Protein AF-K8E933-F1 (afdb_monomer_lite)

Sequence (241 aa):
MSPRAMMNAEADEEKEGGNPSETLQPLQTYKNRLRRVERELSAIVSSLRDDAEGTTGGIEEAAAVTEDEFDLRQFSGVVSKADLDAIRKALHENELGNFWEIALGANRYLNGGIKSDFARGEEDLWKLAPKKSEAISNFLTPDFNNADDKLCLIYSCVNDPSAPPSIDVLYALKLFDEGLKEASKKGKKNVTRDGLREVAKDALEKLLTYERLIEREAEDGKSDASWKNPAFGKGWHGTGI

Foldseek 3Di:
DDPVVVVVVPVPPPPLADDFDQFQDFLVNLLVLLVVLLVLLVVLLVVLVDPPVPDPDDDDDDDDDDPDDPPPVPFADQDDLVSLVVSLVSCCDDSNLVVLLSLLSLLLQFDQQDFAPQQPPCPVVVVPVPPQDPVRVVVLDFDLLALATVSCVVVVLSNVSRRHLSNQLSVLSLVLSVLSVQSNDPPRPPRHSVNSSVSSVSSSVSSVSSSVCSVPGGDRPRRPRVDTRSCRVVGSDDDHD

Organism: NCBI:txid41875

Radius of gyration: 22.48 Å; chains: 1; bounding box: 51×70×71 Å

Structure (mmCIF, N/CA/C/O backbone):
data_AF-K8E933-F1
#
_entry.id   AF-K8E933-F1
#
loop_
_atom_site.group_PDB
_atom_site.id
_atom_site.type_symbol
_atom_site.label_atom_id
_atom_site.label_alt_id
_atom_site.label_comp_id
_atom_site.label_asym_id
_atom_site.label_entity_id
_atom_site.label_seq_id
_atom_site.pdbx_PDB_ins_code
_atom_site.Cartn_x
_atom_site.Cartn_y
_atom_site.Cartn_z
_atom_site.occupancy
_atom_site.B_iso_or_equiv
_atom_site.auth_seq_id
_atom_site.auth_comp_id
_atom_site.auth_asym_id
_atom_site.auth_atom_id
_atom_site.pdbx_PDB_model_num
ATOM 1 N N . MET A 1 1 ? -27.792 42.955 -7.262 1.00 43.31 1 MET A N 1
ATOM 2 C CA . MET A 1 1 ? -27.153 41.664 -6.924 1.00 43.31 1 MET A CA 1
ATOM 3 C C . MET A 1 1 ? -26.271 41.280 -8.100 1.00 43.31 1 MET A C 1
ATOM 5 O O . MET A 1 1 ? -26.777 41.230 -9.211 1.00 43.31 1 MET A O 1
ATOM 9 N N . SER A 1 2 ? -24.953 41.193 -7.896 1.00 34.66 2 SER A N 1
ATOM 10 C CA . SER A 1 2 ? -23.971 41.040 -8.981 1.00 34.66 2 SER A CA 1
ATOM 11 C C . SER A 1 2 ? -23.721 39.551 -9.287 1.00 34.66 2 SER A C 1
ATOM 13 O O . SER A 1 2 ? -23.503 38.802 -8.333 1.00 34.66 2 SER A O 1
ATOM 15 N N . PRO A 1 3 ? -23.683 39.116 -10.564 1.00 42.56 3 PRO A N 1
ATOM 16 C CA . PRO A 1 3 ? -23.462 37.715 -10.973 1.00 42.56 3 PRO A CA 1
ATOM 17 C C . PRO A 1 3 ? -22.123 37.103 -10.522 1.00 42.56 3 PRO A C 1
ATOM 19 O O . PRO A 1 3 ? -21.909 35.903 -10.636 1.00 42.56 3 PRO A O 1
ATOM 22 N N . ARG A 1 4 ? -21.213 37.923 -9.986 1.00 38.47 4 ARG A N 1
ATOM 23 C CA . ARG A 1 4 ? -19.868 37.521 -9.554 1.00 38.47 4 ARG A CA 1
ATOM 24 C C . ARG A 1 4 ? -19.825 36.705 -8.256 1.00 38.47 4 ARG A C 1
ATOM 26 O O . ARG A 1 4 ? -18.777 36.164 -7.939 1.00 38.47 4 ARG A O 1
ATOM 33 N N . ALA A 1 5 ? -20.931 36.625 -7.514 1.00 39.62 5 ALA A N 1
ATOM 34 C CA . ALA A 1 5 ? -20.999 35.867 -6.261 1.00 39.62 5 ALA A CA 1
ATOM 35 C C . ALA A 1 5 ? -21.360 34.381 -6.451 1.00 39.62 5 ALA A C 1
ATOM 37 O O . ALA A 1 5 ? -21.225 33.615 -5.507 1.00 39.62 5 ALA A O 1
ATOM 38 N N . MET A 1 6 ? -21.797 33.965 -7.648 1.00 38.22 6 MET A N 1
ATOM 39 C CA . MET A 1 6 ? -22.152 32.563 -7.925 1.00 38.22 6 MET A CA 1
ATOM 40 C C . MET A 1 6 ? -21.002 31.745 -8.528 1.00 38.22 6 MET A C 1
ATOM 42 O O . MET A 1 6 ? -20.995 30.535 -8.377 1.00 38.22 6 MET A O 1
ATOM 46 N N . MET A 1 7 ? -19.996 32.383 -9.138 1.00 35.66 7 MET A N 1
ATOM 47 C CA . MET A 1 7 ? -18.861 31.674 -9.759 1.00 35.66 7 MET A CA 1
ATOM 48 C C . MET A 1 7 ? -17.729 31.296 -8.792 1.00 35.66 7 MET A C 1
ATOM 50 O O . MET A 1 7 ? -16.805 30.601 -9.191 1.00 35.66 7 MET A O 1
ATOM 54 N N . ASN A 1 8 ? -17.796 31.721 -7.528 1.00 34.41 8 ASN A N 1
ATOM 55 C CA . ASN A 1 8 ? -16.795 31.359 -6.517 1.00 34.41 8 ASN A CA 1
ATOM 56 C C . ASN A 1 8 ? -17.270 30.243 -5.572 1.00 34.41 8 ASN A C 1
ATOM 58 O O . ASN A 1 8 ? -16.552 29.912 -4.640 1.00 34.41 8 ASN A O 1
ATOM 62 N N . ALA A 1 9 ? -18.461 29.676 -5.788 1.00 34.91 9 ALA A N 1
ATOM 63 C CA . ALA A 1 9 ? -18.975 28.573 -4.973 1.00 34.91 9 ALA A CA 1
ATOM 64 C C . ALA A 1 9 ? -18.571 27.181 -5.502 1.00 34.91 9 ALA A C 1
ATOM 66 O O . ALA A 1 9 ? -18.789 26.193 -4.814 1.00 34.91 9 ALA A O 1
ATOM 67 N N . GLU A 1 10 ? -17.964 27.097 -6.691 1.00 35.12 10 GLU A N 1
ATOM 68 C CA . GLU A 1 10 ? -17.541 25.833 -7.325 1.00 35.12 10 GLU A CA 1
ATOM 69 C C . GLU A 1 10 ? -16.011 25.632 -7.312 1.00 35.12 10 GLU A C 1
ATOM 71 O O . GLU A 1 10 ? -15.499 24.723 -7.955 1.00 35.12 10 GLU A O 1
ATOM 76 N N . ALA A 1 11 ? -15.261 26.467 -6.580 1.00 35.38 11 ALA A N 1
ATOM 77 C CA . ALA A 1 11 ? -13.793 26.420 -6.529 1.00 35.38 11 ALA A CA 1
ATOM 78 C C . ALA A 1 11 ? -13.216 26.048 -5.146 1.00 35.38 11 ALA A C 1
ATOM 80 O O . ALA A 1 11 ? -12.010 26.171 -4.942 1.00 35.38 11 ALA A O 1
ATOM 81 N N . ASP A 1 12 ? -14.054 25.585 -4.212 1.00 30.66 12 ASP A N 1
ATOM 82 C CA . ASP A 1 12 ? -13.660 25.244 -2.832 1.00 30.66 12 ASP A CA 1
ATOM 83 C C . ASP A 1 12 ? -13.756 23.733 -2.511 1.00 30.66 12 ASP A C 1
ATOM 85 O O . ASP A 1 12 ? -13.718 23.343 -1.348 1.00 30.66 12 ASP A O 1
ATOM 89 N N . GLU A 1 13 ? -13.812 22.848 -3.517 1.00 37.59 13 GLU A N 1
ATOM 90 C CA . GLU A 1 13 ? -13.715 21.387 -3.296 1.00 37.59 13 GLU A CA 1
ATOM 91 C C . GLU A 1 13 ? -12.266 20.849 -3.228 1.00 37.59 13 GLU A C 1
ATOM 93 O O . GLU A 1 13 ? -12.047 19.674 -2.938 1.00 37.59 13 GLU A O 1
ATOM 98 N N . GLU A 1 14 ? -11.236 21.682 -3.409 1.00 38.47 14 GLU A N 1
ATOM 99 C CA . GLU A 1 14 ? -9.838 21.221 -3.492 1.00 38.47 14 GLU A CA 1
ATOM 100 C C . GLU A 1 14 ? -8.939 21.618 -2.306 1.00 38.47 14 GLU A C 1
ATOM 102 O O . GLU A 1 14 ? -7.772 21.936 -2.505 1.00 38.47 14 GLU A O 1
ATOM 107 N N . LYS A 1 15 ? -9.401 21.553 -1.046 1.00 39.41 15 LYS A N 1
ATOM 108 C CA . LYS A 1 15 ? -8.479 21.569 0.124 1.00 39.41 15 LYS A CA 1
ATOM 109 C C . LYS A 1 15 ? -8.873 20.696 1.323 1.00 39.41 15 LYS A C 1
ATOM 111 O O . LYS A 1 15 ? -8.328 20.882 2.406 1.00 39.41 15 LYS A O 1
ATOM 116 N N . GLU A 1 16 ? -9.701 19.669 1.158 1.00 40.84 16 GLU A N 1
ATOM 117 C CA . GLU A 1 16 ? -9.854 18.632 2.197 1.00 40.84 16 GLU A CA 1
ATOM 118 C C . GLU A 1 16 ? -8.853 17.483 1.991 1.00 40.84 16 GLU A C 1
ATOM 120 O O . GLU A 1 16 ? -9.188 16.348 1.652 1.00 40.84 16 GLU A O 1
ATOM 125 N N . GLY A 1 17 ? -7.567 17.794 2.143 1.00 40.47 17 GLY A N 1
ATOM 126 C CA . GLY A 1 17 ? -6.519 16.800 2.374 1.00 40.47 17 GLY A CA 1
ATOM 127 C C . GLY A 1 17 ? -6.041 16.962 3.807 1.00 40.47 17 GLY A C 1
ATOM 128 O O . GLY A 1 17 ? -5.290 17.890 4.092 1.00 40.47 17 GLY A O 1
ATOM 129 N N . GLY A 1 18 ? -6.531 16.130 4.727 1.00 54.28 18 GLY A N 1
ATOM 130 C CA . GLY A 1 18 ? -6.060 16.164 6.108 1.00 54.28 18 GLY A CA 1
ATOM 131 C C . GLY A 1 18 ? -4.563 15.870 6.151 1.00 54.28 18 GLY A C 1
ATOM 132 O O . GLY A 1 18 ? -4.127 14.853 5.620 1.00 54.28 18 GLY A O 1
ATOM 133 N N . ASN A 1 19 ? -3.784 16.757 6.775 1.00 61.31 19 ASN A N 1
ATOM 134 C CA . ASN A 1 19 ? -2.364 16.508 7.020 1.00 61.31 19 ASN A CA 1
ATOM 135 C C . ASN A 1 19 ? -2.180 15.184 7.790 1.00 61.31 19 ASN A C 1
ATOM 137 O O . ASN A 1 19 ? -3.068 14.831 8.577 1.00 61.31 19 ASN A O 1
ATOM 141 N N . PRO A 1 20 ? -1.042 14.484 7.619 1.00 67.94 20 PRO A N 1
ATOM 142 C CA . PRO A 1 20 ? -0.673 13.343 8.451 1.00 67.94 20 PRO A CA 1
ATOM 143 C C . PRO A 1 20 ? -0.883 13.661 9.932 1.00 67.94 20 PRO A C 1
ATOM 145 O O . PRO A 1 20 ? -0.513 14.743 10.397 1.00 67.94 20 PRO A O 1
ATOM 148 N N . SER A 1 21 ? -1.489 12.734 10.670 1.00 76.31 21 SER A N 1
ATOM 149 C CA . SER A 1 21 ? -1.787 12.912 12.091 1.00 76.31 21 SER A CA 1
ATOM 150 C C . SER A 1 21 ? -1.329 11.704 12.885 1.00 76.31 21 SER A C 1
ATOM 152 O O . SER A 1 21 ? -1.554 10.559 12.493 1.00 76.31 21 SER A O 1
ATOM 154 N N . GLU A 1 22 ? -0.730 11.970 14.042 1.00 83.88 22 GLU A N 1
ATOM 155 C CA . GLU A 1 22 ? -0.388 10.935 15.017 1.00 83.88 22 GLU A CA 1
ATOM 156 C C . GLU A 1 22 ? -1.653 10.315 15.637 1.00 83.88 22 GLU A C 1
ATOM 158 O O . GLU A 1 22 ? -1.618 9.187 16.116 1.00 83.88 22 GLU A O 1
ATOM 163 N N . THR A 1 23 ? -2.778 11.033 15.626 1.00 87.31 23 THR A N 1
ATOM 164 C CA . THR A 1 23 ? -4.057 10.599 16.206 1.00 87.31 23 THR A CA 1
ATOM 165 C C . THR A 1 23 ? -5.055 10.146 15.145 1.00 87.31 23 THR A C 1
ATOM 167 O O . THR A 1 23 ? -4.928 10.485 13.965 1.00 87.31 23 THR A O 1
ATOM 170 N N . LEU A 1 24 ? -6.082 9.408 15.581 1.00 88.25 24 LEU A N 1
ATOM 171 C CA . LEU A 1 24 ? -7.175 8.968 14.716 1.00 88.25 24 LEU A CA 1
ATOM 172 C C . LEU A 1 24 ? -7.884 10.168 14.065 1.00 88.25 24 LEU A C 1
ATOM 174 O O . LEU A 1 24 ? -8.393 11.054 14.754 1.00 88.25 24 LEU A O 1
ATOM 178 N N . GLN A 1 25 ? -7.914 10.189 12.735 1.00 89.25 25 GLN A N 1
ATOM 179 C CA . GLN A 1 25 ? -8.618 11.196 11.936 1.00 89.25 25 GLN A CA 1
ATOM 180 C C . GLN A 1 25 ? -10.013 10.690 11.550 1.00 89.25 25 GLN A C 1
ATOM 182 O O . GLN A 1 25 ? -10.212 9.483 11.527 1.00 89.25 25 GLN A O 1
ATOM 187 N N . PRO A 1 26 ? -10.969 11.564 11.189 1.00 90.69 26 PRO A N 1
ATOM 188 C CA . PRO A 1 26 ? -12.270 11.129 10.673 1.00 90.69 26 PRO A CA 1
ATOM 189 C C . PRO A 1 26 ? -12.144 10.150 9.493 1.00 90.69 26 PRO A C 1
ATOM 191 O O . PRO A 1 26 ? -11.260 10.321 8.650 1.00 90.69 26 PRO A O 1
ATOM 194 N N . LEU A 1 27 ? -13.057 9.175 9.371 1.00 90.69 27 LEU A N 1
ATOM 195 C CA . LEU A 1 27 ? -13.020 8.170 8.296 1.00 90.69 27 LEU A CA 1
ATOM 196 C C . LEU A 1 27 ? -12.985 8.808 6.905 1.00 90.69 27 LEU A C 1
ATOM 198 O O . LEU A 1 27 ? -12.261 8.342 6.026 1.00 90.69 27 LEU A O 1
ATOM 202 N N . GLN A 1 28 ? -13.733 9.897 6.707 1.00 92.00 28 GLN A N 1
ATOM 203 C CA . GLN A 1 28 ? -13.759 10.611 5.432 1.00 92.00 28 GLN A CA 1
ATOM 204 C C . GLN A 1 28 ? -12.372 11.134 5.029 1.00 92.00 28 GLN A C 1
ATOM 206 O O . GLN A 1 28 ? -12.020 11.094 3.851 1.00 92.00 28 GLN A O 1
ATOM 211 N N . THR A 1 29 ? -11.549 11.545 5.999 1.00 92.50 29 THR A N 1
ATOM 212 C CA . THR A 1 29 ? -10.158 11.943 5.752 1.00 92.50 29 THR A CA 1
ATOM 213 C C . THR A 1 29 ? -9.357 10.773 5.192 1.00 92.50 29 THR A C 1
ATOM 215 O O . THR A 1 29 ? -8.677 10.933 4.180 1.00 92.50 29 THR A O 1
ATOM 218 N N . TYR A 1 30 ? -9.472 9.584 5.790 1.00 93.25 30 TYR A N 1
ATOM 219 C CA . TYR A 1 30 ? -8.780 8.395 5.290 1.00 93.25 30 TYR A CA 1
ATOM 220 C C . TYR A 1 30 ? -9.282 7.972 3.905 1.00 93.25 30 TYR A C 1
ATOM 222 O O . TYR A 1 30 ? -8.461 7.701 3.035 1.00 93.25 30 TYR A O 1
ATOM 230 N N . LYS A 1 31 ? -10.598 8.007 3.649 1.00 94.50 31 LYS A N 1
ATOM 231 C CA . LYS A 1 31 ? -11.177 7.731 2.317 1.00 94.50 31 LYS A CA 1
ATOM 232 C C . LYS A 1 31 ? -10.632 8.682 1.246 1.00 94.50 31 LYS A C 1
ATOM 234 O O . LYS A 1 31 ? -10.227 8.244 0.173 1.00 94.50 31 LYS A O 1
ATOM 239 N N . ASN A 1 32 ? -10.564 9.980 1.545 1.00 95.06 32 ASN A N 1
ATOM 240 C CA . ASN A 1 32 ? -10.021 10.979 0.622 1.00 95.06 32 ASN A CA 1
ATOM 241 C C . ASN A 1 32 ? -8.523 10.765 0.351 1.00 95.06 32 ASN A C 1
ATOM 243 O O . ASN A 1 32 ? -8.071 10.975 -0.777 1.00 95.06 32 ASN A O 1
ATOM 247 N N . ARG A 1 33 ? -7.752 10.362 1.370 1.00 94.69 33 ARG A N 1
ATOM 248 C CA . ARG A 1 33 ? -6.324 10.044 1.226 1.00 94.69 33 ARG A CA 1
ATOM 249 C C . ARG A 1 33 ? -6.111 8.754 0.428 1.00 94.69 33 ARG A C 1
ATOM 251 O O . ARG A 1 33 ? -5.281 8.767 -0.471 1.00 94.69 33 ARG A O 1
ATOM 258 N N . LEU A 1 34 ? -6.902 7.699 0.649 1.00 95.81 34 LEU A N 1
ATOM 259 C CA . LEU A 1 34 ? -6.847 6.464 -0.151 1.00 95.81 34 LEU A CA 1
ATOM 260 C C . LEU A 1 34 ? -7.071 6.743 -1.648 1.00 95.81 34 LEU A C 1
ATOM 262 O O . LEU A 1 34 ? -6.202 6.431 -2.453 1.00 95.81 34 LEU A O 1
ATOM 266 N N . ARG A 1 35 ? -8.092 7.530 -2.009 1.00 96.44 35 ARG A N 1
ATOM 267 C CA . ARG A 1 35 ? -8.312 7.967 -3.407 1.00 96.44 35 ARG A CA 1
ATOM 268 C C . ARG A 1 35 ? -7.145 8.762 -4.014 1.00 96.44 35 ARG A C 1
ATOM 270 O O . ARG A 1 35 ? -7.038 8.903 -5.232 1.00 96.44 35 ARG A O 1
ATOM 277 N N . ARG A 1 36 ? -6.285 9.384 -3.198 1.00 95.69 36 ARG A N 1
ATOM 278 C CA . ARG A 1 36 ? -5.035 10.007 -3.681 1.00 95.69 36 ARG A CA 1
ATOM 279 C C . ARG A 1 36 ? -3.971 8.942 -3.939 1.00 95.69 36 ARG A C 1
ATOM 281 O O . ARG A 1 36 ? -3.367 8.986 -5.005 1.00 95.69 36 ARG A O 1
ATOM 288 N N . VAL A 1 37 ? -3.821 7.968 -3.037 1.00 96.00 37 VAL A N 1
ATOM 289 C CA . VAL A 1 37 ? -2.967 6.781 -3.238 1.00 96.00 37 VAL A CA 1
ATOM 290 C C . VAL A 1 37 ? -3.345 6.062 -4.538 1.00 96.00 37 VAL A C 1
ATOM 292 O O . VAL A 1 37 ? -2.468 5.768 -5.347 1.00 96.00 37 VAL A O 1
ATOM 295 N N . GLU A 1 38 ? -4.640 5.843 -4.786 1.00 96.56 38 GLU A N 1
ATOM 296 C CA . GLU A 1 38 ? -5.147 5.219 -6.016 1.00 96.56 38 GLU A CA 1
ATOM 297 C C . GLU A 1 38 ? -4.713 5.988 -7.267 1.00 96.56 38 GLU A C 1
ATOM 299 O O . GLU A 1 38 ? -4.201 5.396 -8.220 1.00 96.56 38 GLU A O 1
ATOM 304 N N . ARG A 1 39 ? -4.876 7.318 -7.263 1.00 96.75 39 ARG A N 1
ATOM 305 C CA . ARG A 1 39 ? -4.471 8.181 -8.381 1.00 96.75 39 ARG A CA 1
ATOM 306 C C . ARG A 1 39 ? -2.964 8.150 -8.617 1.00 96.75 39 ARG A C 1
ATOM 308 O O . ARG A 1 39 ? -2.538 8.057 -9.767 1.00 96.75 39 ARG A O 1
ATOM 315 N N . GLU A 1 40 ? -2.169 8.213 -7.552 1.00 95.69 40 GLU A N 1
ATOM 316 C CA . GLU A 1 40 ? -0.706 8.150 -7.620 1.00 95.69 40 GLU A CA 1
ATOM 317 C C . GLU A 1 40 ? -0.234 6.802 -8.188 1.00 95.69 40 GLU A C 1
ATOM 319 O O . GLU A 1 40 ? 0.572 6.768 -9.121 1.00 95.69 40 GLU A O 1
ATOM 324 N N . LEU A 1 41 ? -0.797 5.688 -7.713 1.00 95.62 41 LEU A N 1
ATOM 325 C CA . LEU A 1 41 ? -0.454 4.352 -8.202 1.00 95.62 41 LEU A CA 1
ATOM 326 C C . LEU A 1 41 ? -0.941 4.114 -9.641 1.00 95.62 41 LEU A C 1
ATOM 328 O O . LEU A 1 41 ? -0.209 3.560 -10.462 1.00 95.62 41 LEU A O 1
ATOM 332 N N . SER A 1 42 ? -2.134 4.596 -9.991 1.00 95.38 42 SER A N 1
ATOM 333 C CA . SER A 1 42 ? -2.665 4.534 -11.361 1.00 95.38 42 SER A CA 1
ATOM 334 C C . SER A 1 42 ? -1.808 5.322 -12.353 1.00 95.38 42 SER A C 1
ATOM 336 O O . SER A 1 42 ? -1.625 4.892 -13.497 1.00 95.38 42 SER A O 1
ATOM 338 N N . ALA A 1 43 ? -1.243 6.455 -11.925 1.00 93.62 43 ALA A N 1
ATOM 339 C CA . ALA A 1 43 ? -0.302 7.225 -12.731 1.00 93.62 43 ALA A CA 1
ATOM 340 C C . ALA A 1 43 ? 0.991 6.436 -13.000 1.00 93.62 43 ALA A C 1
ATOM 342 O O . ALA A 1 43 ? 1.477 6.446 -14.130 1.00 93.62 43 ALA A O 1
ATOM 343 N N . ILE A 1 44 ? 1.499 5.688 -12.012 1.00 92.81 44 ILE A N 1
ATOM 344 C CA . ILE A 1 44 ? 2.656 4.793 -12.188 1.00 92.81 44 ILE A CA 1
ATOM 345 C C . ILE A 1 44 ? 2.333 3.637 -13.146 1.00 92.81 44 ILE A C 1
ATOM 347 O O . ILE A 1 44 ? 3.107 3.344 -14.056 1.00 92.81 44 ILE A O 1
ATOM 351 N N . VAL A 1 45 ? 1.176 2.987 -12.993 1.00 92.12 45 VAL A N 1
ATOM 352 C CA . VAL A 1 45 ? 0.742 1.923 -13.920 1.00 92.12 45 VAL A CA 1
ATOM 353 C C . VAL A 1 45 ? 0.639 2.459 -15.353 1.00 92.12 45 VAL A C 1
ATOM 355 O O . VAL A 1 45 ? 0.988 1.763 -16.308 1.00 92.12 45 VAL A O 1
ATOM 358 N N . SER A 1 46 ? 0.177 3.701 -15.503 1.00 90.00 46 SER A N 1
ATOM 359 C CA . SER A 1 46 ? 0.045 4.367 -16.799 1.00 90.00 46 SER A CA 1
ATOM 360 C C . SER A 1 46 ? 1.395 4.769 -17.395 1.00 90.00 46 SER A C 1
ATOM 362 O O . SER A 1 46 ? 1.575 4.621 -18.598 1.00 90.00 46 SER A O 1
ATOM 364 N N . SER A 1 47 ? 2.365 5.216 -16.591 1.00 87.56 47 SER A N 1
ATOM 365 C CA . SER A 1 47 ? 3.709 5.549 -17.093 1.00 87.56 47 SER A CA 1
ATOM 366 C C . SER A 1 47 ? 4.478 4.317 -17.576 1.00 87.56 47 SER A C 1
ATOM 368 O O . SER A 1 47 ? 5.289 4.407 -18.492 1.00 87.56 47 SER A O 1
ATOM 370 N N . LEU A 1 48 ? 4.171 3.143 -17.021 1.00 85.44 48 LEU A N 1
ATOM 371 C CA . LEU A 1 48 ? 4.701 1.859 -17.479 1.00 85.44 48 LEU A CA 1
ATOM 372 C C . LEU A 1 48 ? 4.013 1.322 -18.746 1.00 85.44 48 LEU A C 1
ATOM 374 O O . LEU A 1 48 ? 4.438 0.288 -19.264 1.00 85.44 48 LEU A O 1
ATOM 378 N N . ARG A 1 49 ? 2.950 1.977 -19.236 1.00 76.25 49 ARG A N 1
ATOM 379 C CA . ARG A 1 49 ? 2.088 1.444 -20.295 1.00 76.25 49 ARG A CA 1
ATOM 380 C C . ARG A 1 49 ? 2.690 1.546 -21.700 1.00 76.25 49 ARG A C 1
ATOM 382 O O . ARG A 1 49 ? 2.420 0.623 -22.452 1.00 76.25 49 ARG A O 1
ATOM 389 N N . ASP A 1 50 ? 3.537 2.531 -22.038 1.00 61.91 50 ASP A N 1
ATOM 390 C CA . ASP A 1 50 ? 3.940 2.742 -23.444 1.00 61.91 50 ASP A CA 1
ATOM 391 C C . ASP A 1 50 ? 5.349 3.346 -23.674 1.00 61.91 50 ASP A C 1
ATOM 393 O O . ASP A 1 50 ? 5.614 4.487 -23.321 1.00 61.91 50 ASP A O 1
ATOM 397 N N . ASP A 1 51 ? 6.220 2.571 -24.347 1.00 46.34 51 ASP A N 1
ATOM 398 C CA . ASP A 1 51 ? 7.159 3.021 -25.413 1.00 46.34 51 ASP A CA 1
ATOM 399 C C . ASP A 1 51 ? 7.000 2.136 -26.685 1.00 46.34 51 ASP A C 1
ATOM 401 O O . ASP A 1 51 ? 7.788 2.219 -27.627 1.00 46.34 51 ASP A O 1
ATOM 405 N N . ALA A 1 52 ? 6.004 1.237 -26.733 1.00 45.69 52 ALA A N 1
ATOM 406 C CA . ALA A 1 52 ? 5.883 0.224 -27.789 1.00 45.69 52 ALA A CA 1
ATOM 407 C C . ALA A 1 52 ? 5.034 0.669 -28.997 1.00 45.69 52 ALA A C 1
ATOM 409 O O . ALA A 1 52 ? 5.175 0.097 -30.076 1.00 45.69 52 ALA A O 1
ATOM 410 N N . GLU A 1 53 ? 4.218 1.721 -28.882 1.00 41.69 53 GLU A N 1
ATOM 411 C CA . GLU A 1 53 ? 3.426 2.233 -30.016 1.00 41.69 53 GLU A CA 1
ATOM 412 C C . GLU A 1 53 ? 4.238 3.110 -31.000 1.00 41.69 53 GLU A C 1
ATOM 414 O O . GLU A 1 53 ? 3.712 3.569 -32.012 1.00 41.69 53 GLU A O 1
ATOM 419 N N . GLY A 1 54 ? 5.543 3.304 -30.763 1.00 37.81 54 GLY A N 1
ATOM 420 C CA . GLY A 1 54 ? 6.420 4.161 -31.576 1.00 37.81 54 GLY A CA 1
ATOM 421 C C . GLY A 1 54 ? 7.222 3.484 -32.697 1.00 37.81 54 GLY A C 1
ATOM 422 O O . GLY A 1 54 ? 7.917 4.188 -33.426 1.00 37.81 54 GLY A O 1
ATOM 423 N N . THR A 1 55 ? 7.162 2.157 -32.875 1.00 38.34 55 THR A N 1
ATOM 424 C CA . THR A 1 55 ? 7.933 1.469 -33.939 1.00 38.34 55 THR A CA 1
ATOM 425 C C . THR A 1 55 ? 7.048 0.581 -34.812 1.00 38.34 55 THR A C 1
ATOM 427 O O . THR A 1 55 ? 7.263 -0.619 -34.938 1.00 38.34 55 THR A O 1
ATOM 430 N N . THR A 1 56 ? 6.056 1.171 -35.476 1.00 38.59 56 THR A N 1
ATOM 431 C CA . THR A 1 56 ? 5.510 0.604 -36.722 1.00 38.59 56 THR A CA 1
ATOM 432 C C . THR A 1 56 ? 6.366 1.084 -37.895 1.00 38.59 56 THR A C 1
ATOM 434 O O . THR A 1 56 ? 5.979 1.940 -38.683 1.00 38.59 56 THR A O 1
ATOM 437 N N . GLY A 1 57 ? 7.586 0.554 -37.981 1.00 34.28 57 GLY A N 1
ATOM 438 C CA . GLY A 1 57 ? 8.506 0.789 -39.091 1.00 34.28 57 GLY A CA 1
ATOM 439 C C . GLY A 1 57 ? 8.806 -0.509 -39.831 1.00 34.28 57 GLY A C 1
ATOM 440 O O . GLY A 1 57 ? 9.722 -1.218 -39.441 1.00 34.28 57 GLY A O 1
ATOM 441 N N . GLY A 1 58 ? 8.048 -0.778 -40.899 1.00 28.70 58 GLY A N 1
ATOM 442 C CA . GLY A 1 58 ? 8.427 -1.689 -41.987 1.00 28.70 58 GLY A CA 1
ATOM 443 C C . GLY A 1 58 ? 8.224 -3.183 -41.732 1.00 28.70 58 GLY A C 1
ATOM 444 O O . GLY A 1 58 ? 9.120 -3.870 -41.258 1.00 28.70 58 GLY A O 1
ATOM 445 N N . ILE A 1 59 ? 7.074 -3.713 -42.158 1.00 37.84 59 ILE A N 1
ATOM 446 C CA . ILE A 1 59 ? 6.981 -5.126 -42.537 1.00 37.84 59 ILE A CA 1
ATOM 447 C C . ILE A 1 59 ? 7.522 -5.208 -43.970 1.00 37.84 59 ILE A C 1
ATOM 449 O O . ILE A 1 59 ? 6.793 -4.901 -44.910 1.00 37.84 59 ILE A O 1
ATOM 453 N N . GLU A 1 60 ? 8.788 -5.587 -44.138 1.00 35.72 60 GLU A N 1
ATOM 454 C CA . GLU A 1 60 ? 9.286 -6.117 -45.411 1.00 35.72 60 GLU A CA 1
ATOM 455 C C . GLU A 1 60 ? 9.574 -7.616 -45.264 1.00 35.72 60 GLU A C 1
ATOM 457 O O . GLU A 1 60 ? 10.293 -8.048 -44.370 1.00 35.72 60 GLU A O 1
ATOM 462 N N . GLU A 1 61 ? 8.891 -8.355 -46.140 1.00 34.31 61 GLU A N 1
ATOM 463 C CA . GLU A 1 61 ? 9.024 -9.737 -46.610 1.00 34.31 61 GLU A CA 1
ATOM 464 C C . GLU A 1 61 ? 9.617 -10.854 -45.732 1.00 34.31 61 GLU A C 1
ATOM 466 O O . GLU A 1 61 ? 10.739 -10.843 -45.237 1.00 34.31 61 GLU A O 1
ATOM 471 N N . ALA A 1 62 ? 8.821 -11.924 -45.687 1.00 46.12 62 ALA A N 1
ATOM 472 C CA . ALA A 1 62 ? 9.097 -13.220 -45.102 1.00 46.12 62 ALA A CA 1
ATOM 473 C C . ALA A 1 62 ? 10.397 -13.865 -45.616 1.00 46.12 62 ALA A C 1
ATOM 475 O O . ALA A 1 62 ? 10.548 -14.135 -46.808 1.00 46.12 62 ALA A O 1
ATOM 476 N N . ALA A 1 63 ? 11.261 -14.255 -44.679 1.00 33.16 63 ALA A N 1
ATOM 477 C CA . ALA A 1 63 ? 12.277 -15.277 -44.888 1.00 33.16 63 ALA A CA 1
ATOM 478 C C . ALA A 1 63 ? 12.182 -16.336 -43.777 1.00 33.16 63 ALA A C 1
ATOM 480 O O . ALA A 1 63 ? 11.893 -16.030 -42.624 1.00 33.16 63 ALA A O 1
ATOM 481 N N . ALA A 1 64 ? 12.353 -17.589 -44.197 1.00 36.69 64 ALA A N 1
ATOM 482 C CA . ALA A 1 64 ? 12.067 -18.845 -43.510 1.00 36.69 64 ALA A CA 1
ATOM 483 C C . ALA A 1 64 ? 12.376 -18.909 -42.001 1.00 36.69 64 ALA A C 1
ATOM 485 O O . ALA A 1 64 ? 13.470 -18.583 -41.548 1.00 36.69 64 ALA A O 1
ATOM 486 N N . VAL A 1 65 ? 11.409 -19.457 -41.259 1.00 38.25 65 VAL A N 1
ATOM 487 C CA . VAL A 1 65 ? 11.524 -19.858 -39.854 1.00 38.25 65 VAL A CA 1
ATOM 488 C C . VAL A 1 65 ? 12.472 -21.054 -39.755 1.00 38.25 65 VAL A C 1
ATOM 490 O O . VAL A 1 65 ? 12.141 -22.154 -40.197 1.00 38.25 65 VAL A O 1
ATOM 493 N N . THR A 1 66 ? 13.644 -20.840 -39.166 1.00 38.41 66 THR A N 1
ATOM 494 C CA . THR A 1 66 ? 14.447 -21.904 -38.559 1.00 38.41 66 THR A CA 1
ATOM 495 C C . THR A 1 66 ? 14.141 -21.930 -37.067 1.00 38.41 66 THR A C 1
ATOM 497 O O . THR A 1 66 ? 14.253 -20.904 -36.401 1.00 38.41 66 THR A O 1
ATOM 500 N N . GLU A 1 67 ? 13.721 -23.088 -36.559 1.00 45.88 67 GLU A N 1
ATOM 501 C CA . GLU A 1 67 ? 13.539 -23.357 -35.131 1.00 45.88 67 GLU A CA 1
ATOM 502 C C . GLU A 1 67 ? 14.902 -23.362 -34.422 1.00 45.88 67 GLU A C 1
ATOM 504 O O . GLU A 1 67 ? 15.512 -24.409 -34.262 1.00 45.88 67 GLU A O 1
ATOM 509 N N . ASP A 1 68 ? 15.412 -22.193 -34.047 1.00 39.41 68 ASP A N 1
ATOM 510 C CA . ASP A 1 68 ? 16.445 -22.043 -33.020 1.00 39.41 68 ASP A CA 1
ATOM 511 C C . ASP A 1 68 ? 16.469 -20.575 -32.563 1.00 39.41 68 ASP A C 1
ATOM 513 O O . ASP A 1 68 ? 16.388 -19.664 -33.380 1.00 39.41 68 ASP A O 1
ATOM 517 N N . GLU A 1 69 ? 16.548 -20.368 -31.246 1.00 39.41 69 GLU A N 1
ATOM 518 C CA . GLU A 1 69 ? 16.384 -19.095 -30.515 1.00 39.41 69 GLU A CA 1
ATOM 519 C C . GLU A 1 69 ? 14.960 -18.508 -30.481 1.00 39.41 69 GLU A C 1
ATOM 521 O O . GLU A 1 69 ? 14.555 -17.654 -31.266 1.00 39.41 69 GLU A O 1
ATOM 526 N N . PHE A 1 70 ? 14.213 -18.886 -29.438 1.00 41.47 70 PHE A N 1
ATOM 527 C CA . PHE A 1 70 ? 13.131 -18.062 -28.900 1.00 41.47 70 PHE A CA 1
ATOM 528 C C . PHE A 1 70 ? 13.741 -16.739 -28.397 1.00 41.47 70 PHE A C 1
ATOM 530 O O . PHE A 1 70 ? 14.202 -16.645 -27.256 1.00 41.47 70 PHE A O 1
ATOM 537 N N . ASP A 1 71 ? 13.831 -15.738 -29.275 1.00 38.66 71 ASP A N 1
ATOM 538 C CA . ASP A 1 71 ? 14.441 -14.445 -28.972 1.00 38.66 71 ASP A CA 1
ATOM 539 C C . ASP A 1 71 ? 13.546 -13.644 -28.009 1.00 38.66 71 ASP A C 1
ATOM 541 O O . ASP A 1 71 ? 12.676 -12.862 -28.395 1.00 38.66 71 ASP A O 1
ATOM 545 N N . LEU A 1 72 ? 13.777 -13.832 -26.704 1.00 43.97 72 LEU A N 1
ATOM 546 C CA . LEU A 1 72 ? 13.135 -13.088 -25.610 1.00 43.97 72 LEU A CA 1
ATOM 547 C C . LEU A 1 72 ? 13.363 -11.564 -25.686 1.00 43.97 72 LEU A C 1
ATOM 549 O O . LEU A 1 72 ? 12.796 -10.823 -24.885 1.00 43.97 72 LEU A O 1
ATOM 553 N N . ARG A 1 73 ? 14.172 -11.066 -26.633 1.00 42.50 73 ARG A N 1
ATOM 554 C CA . ARG A 1 73 ? 14.388 -9.628 -26.861 1.00 42.50 73 ARG A CA 1
ATOM 555 C C . ARG A 1 73 ? 13.172 -8.911 -27.450 1.00 42.50 73 ARG A C 1
ATOM 557 O O . ARG A 1 73 ? 13.162 -7.684 -27.440 1.00 42.50 73 ARG A O 1
ATOM 564 N N . GLN A 1 74 ? 12.160 -9.640 -27.928 1.00 43.00 74 GLN A N 1
ATOM 565 C CA . GLN A 1 74 ? 10.908 -9.046 -28.414 1.00 43.00 74 GLN A CA 1
ATOM 566 C C . GLN A 1 74 ? 9.917 -8.656 -27.302 1.00 43.00 74 GLN A C 1
ATOM 568 O O . GLN A 1 74 ? 8.959 -7.939 -27.581 1.00 43.00 74 GLN A O 1
ATOM 573 N N . PHE A 1 75 ? 10.139 -9.051 -26.041 1.00 44.59 75 PHE A N 1
ATOM 574 C CA . PHE A 1 75 ? 9.220 -8.727 -24.944 1.00 44.59 75 PHE A CA 1
ATOM 575 C C . PHE A 1 75 ? 9.665 -7.494 -24.145 1.00 44.59 75 PHE A C 1
ATOM 577 O O . PHE A 1 75 ? 10.382 -7.588 -23.151 1.00 44.59 75 PHE A O 1
ATOM 584 N N . SER A 1 76 ? 9.128 -6.342 -24.551 1.00 53.03 76 SER A N 1
ATOM 585 C CA . SER A 1 76 ? 9.059 -5.073 -23.808 1.00 53.03 76 SER A CA 1
ATOM 586 C C . SER A 1 76 ? 10.395 -4.365 -23.527 1.00 53.03 76 SER A C 1
ATOM 588 O O . SER A 1 76 ? 11.357 -4.926 -23.001 1.00 53.03 76 SER A O 1
ATOM 590 N N . GLY A 1 77 ? 10.452 -3.078 -23.872 1.00 60.06 77 GLY A N 1
ATOM 591 C CA . GLY A 1 77 ? 11.649 -2.254 -23.732 1.00 60.06 77 GLY A CA 1
ATOM 592 C C . GLY A 1 77 ? 12.174 -2.216 -22.296 1.00 60.06 77 GLY A C 1
ATOM 593 O O . GLY A 1 77 ? 11.424 -1.952 -21.354 1.00 60.06 77 GLY A O 1
ATOM 594 N N . VAL A 1 78 ? 13.481 -2.437 -22.140 1.00 64.94 78 VAL A N 1
ATOM 595 C CA . VAL A 1 78 ? 14.201 -2.222 -20.877 1.00 64.94 78 VAL A CA 1
ATOM 596 C C . VAL A 1 78 ? 13.877 -0.813 -20.371 1.00 64.94 78 VAL A C 1
ATOM 598 O O . VAL A 1 78 ? 14.068 0.165 -21.091 1.00 64.94 78 VAL A O 1
ATOM 601 N N . VAL A 1 79 ? 13.348 -0.707 -19.152 1.00 74.00 79 VAL A N 1
ATOM 602 C CA . VAL A 1 79 ? 13.053 0.587 -18.519 1.00 74.00 79 VAL A CA 1
ATOM 603 C C . VAL A 1 79 ? 14.377 1.284 -18.211 1.00 74.00 79 VAL A C 1
ATOM 605 O O . VAL A 1 79 ? 15.315 0.649 -17.717 1.00 74.00 79 VAL A O 1
ATOM 608 N N . SER A 1 80 ? 14.490 2.577 -18.526 1.00 81.31 80 SER A N 1
ATOM 609 C CA . SER A 1 80 ? 15.725 3.301 -18.245 1.00 81.31 80 SER A CA 1
ATOM 610 C C . SER A 1 80 ? 15.940 3.405 -16.733 1.00 81.31 80 SER A C 1
ATOM 612 O O . SER A 1 80 ? 14.995 3.450 -15.947 1.00 81.31 80 SER A O 1
ATOM 614 N N . LYS A 1 81 ? 17.201 3.475 -16.298 1.00 83.25 81 LYS A N 1
ATOM 615 C CA . LYS A 1 81 ? 17.506 3.644 -14.871 1.00 83.25 81 LYS A CA 1
ATOM 616 C C . LYS A 1 81 ? 16.870 4.919 -14.296 1.00 83.25 81 LYS A C 1
ATOM 618 O O . LYS A 1 81 ? 16.430 4.907 -13.154 1.00 83.25 81 LYS A O 1
ATOM 623 N N . ALA A 1 82 ? 16.819 5.996 -15.081 1.00 85.00 82 ALA A N 1
ATOM 624 C CA . ALA A 1 82 ? 16.207 7.250 -14.655 1.00 85.00 82 ALA A CA 1
ATOM 625 C C . ALA A 1 82 ? 14.702 7.082 -14.396 1.00 85.00 82 ALA A C 1
ATOM 627 O O . ALA A 1 82 ? 14.207 7.575 -13.385 1.00 85.00 82 ALA A O 1
ATOM 628 N N . ASP A 1 83 ? 14.006 6.328 -15.250 1.00 85.38 83 ASP A N 1
ATOM 629 C CA . ASP A 1 83 ? 12.577 6.049 -15.079 1.00 85.38 83 ASP A CA 1
ATOM 630 C C . ASP A 1 83 ? 12.332 5.129 -13.879 1.00 85.38 83 ASP A C 1
ATOM 632 O O . ASP A 1 83 ? 11.430 5.384 -13.087 1.00 85.38 83 ASP A O 1
ATOM 636 N N . LEU A 1 84 ? 13.172 4.105 -13.682 1.00 87.81 84 LEU A N 1
ATOM 637 C CA . LEU A 1 84 ? 13.108 3.238 -12.499 1.00 87.81 84 LEU A CA 1
ATOM 638 C C . LEU A 1 84 ? 13.296 4.035 -11.201 1.00 87.81 84 LEU A C 1
ATOM 640 O O . LEU A 1 84 ? 12.536 3.852 -10.250 1.00 87.81 84 LEU A O 1
ATOM 644 N N . ASP A 1 85 ? 14.283 4.934 -11.161 1.00 88.25 85 ASP A N 1
ATOM 645 C CA . ASP A 1 85 ? 14.548 5.787 -10.001 1.00 88.25 85 ASP A CA 1
ATOM 646 C C . ASP A 1 85 ? 13.390 6.781 -9.766 1.00 88.25 85 ASP A C 1
ATOM 648 O O . ASP A 1 85 ? 13.011 7.018 -8.618 1.00 88.25 85 ASP A O 1
ATOM 652 N N . ALA A 1 86 ? 12.780 7.319 -10.829 1.00 89.69 86 ALA A N 1
ATOM 653 C CA . ALA A 1 86 ? 11.623 8.214 -10.742 1.00 89.69 86 ALA A CA 1
ATOM 654 C C . ALA A 1 86 ? 10.356 7.501 -10.242 1.00 89.69 86 ALA A C 1
ATOM 656 O O . ALA A 1 86 ? 9.682 8.010 -9.346 1.00 89.69 86 ALA A O 1
ATOM 657 N N . ILE A 1 87 ? 10.055 6.309 -10.767 1.00 91.31 87 ILE A N 1
ATOM 658 C CA . ILE A 1 87 ? 8.927 5.481 -10.316 1.00 91.31 87 ILE A CA 1
ATOM 659 C C . ILE A 1 87 ? 9.119 5.093 -8.853 1.00 91.31 87 ILE A C 1
ATOM 661 O O . ILE A 1 87 ? 8.204 5.220 -8.041 1.00 91.31 87 ILE A O 1
ATOM 665 N N . ARG A 1 88 ? 10.330 4.661 -8.494 1.00 90.94 88 ARG A N 1
ATOM 666 C CA . ARG A 1 88 ? 10.640 4.296 -7.117 1.00 90.94 88 ARG A CA 1
ATOM 667 C C . ARG A 1 88 ? 10.515 5.489 -6.179 1.00 90.94 88 ARG A C 1
ATOM 669 O O . ARG A 1 88 ? 9.970 5.346 -5.095 1.00 90.94 88 ARG A O 1
ATOM 676 N N . LYS A 1 89 ? 10.970 6.671 -6.591 1.00 91.25 89 LYS A N 1
ATOM 677 C CA . LYS A 1 89 ? 10.762 7.903 -5.828 1.00 91.25 89 LYS A CA 1
ATOM 678 C C . LYS A 1 89 ? 9.268 8.172 -5.605 1.00 91.25 89 LYS A C 1
ATOM 680 O O . LYS A 1 89 ? 8.876 8.414 -4.471 1.00 91.25 89 LYS A O 1
ATOM 685 N N . ALA A 1 90 ? 8.444 8.046 -6.646 1.00 91.69 90 ALA A N 1
ATOM 686 C CA . ALA A 1 90 ? 6.998 8.242 -6.546 1.00 91.69 90 ALA A CA 1
ATOM 687 C C . ALA A 1 90 ? 6.311 7.255 -5.580 1.00 91.69 90 ALA A C 1
ATOM 689 O O . ALA A 1 90 ? 5.377 7.652 -4.893 1.00 91.69 90 ALA A O 1
ATOM 690 N N . LEU A 1 91 ? 6.790 6.008 -5.470 1.00 91.25 91 LEU A N 1
ATOM 691 C CA . LEU A 1 91 ? 6.272 5.034 -4.495 1.00 91.25 91 LEU A CA 1
ATOM 692 C C . LEU A 1 91 ? 6.455 5.467 -3.035 1.00 91.25 91 LEU A C 1
ATOM 694 O O . LEU A 1 91 ? 5.641 5.115 -2.187 1.00 91.25 91 LEU A O 1
ATOM 698 N N . HIS A 1 92 ? 7.525 6.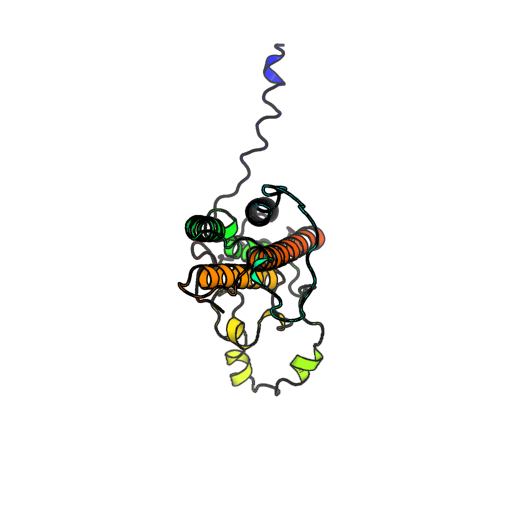205 -2.742 1.00 90.94 92 HIS A N 1
ATOM 699 C CA . HIS A 1 92 ? 7.929 6.552 -1.375 1.00 90.94 92 HIS A CA 1
ATOM 700 C C . HIS A 1 92 ? 7.626 8.009 -1.002 1.00 90.94 92 HIS A C 1
ATOM 702 O O . HIS A 1 92 ? 8.026 8.463 0.067 1.00 90.94 92 HIS A O 1
ATOM 708 N N . GLU A 1 93 ? 6.923 8.747 -1.858 1.00 90.06 93 GLU A N 1
ATOM 709 C CA . GLU A 1 93 ? 6.550 10.147 -1.638 1.00 90.06 93 GLU A CA 1
ATOM 710 C C . GLU A 1 93 ? 5.027 10.318 -1.557 1.00 90.06 93 GLU A C 1
ATOM 712 O O . GLU A 1 93 ? 4.264 9.415 -1.892 1.00 90.06 93 GLU A O 1
ATOM 717 N N . ASN A 1 94 ? 4.586 11.499 -1.114 1.00 90.94 94 ASN A N 1
ATOM 718 C CA . ASN A 1 94 ? 3.174 11.897 -1.059 1.00 90.94 94 ASN A CA 1
ATOM 719 C C . ASN A 1 94 ? 2.287 10.901 -0.289 1.00 90.94 94 ASN A C 1
ATOM 721 O O . ASN A 1 94 ? 2.671 10.437 0.786 1.00 90.94 94 ASN A O 1
ATOM 725 N N . GLU A 1 95 ? 1.069 10.631 -0.761 1.00 92.50 95 GLU A N 1
ATOM 726 C CA . GLU A 1 95 ? 0.140 9.756 -0.042 1.00 92.50 95 GLU A CA 1
ATOM 727 C C . GLU A 1 95 ? 0.509 8.285 -0.227 1.00 92.50 95 GLU A C 1
ATOM 729 O O . GLU A 1 95 ? 0.336 7.504 0.706 1.00 92.50 95 GLU A O 1
ATOM 734 N N . LEU A 1 96 ? 1.088 7.906 -1.370 1.00 91.56 96 LEU A N 1
ATOM 735 C CA . LEU A 1 96 ? 1.554 6.548 -1.632 1.00 91.56 96 LEU A CA 1
ATOM 736 C C . LEU A 1 96 ? 2.682 6.142 -0.679 1.00 91.56 96 LEU A C 1
ATOM 738 O O . LEU A 1 96 ? 2.603 5.072 -0.081 1.00 91.56 96 LEU A O 1
ATOM 742 N N . GLY A 1 97 ? 3.654 7.019 -0.414 1.00 90.31 97 GLY A N 1
ATOM 743 C CA . GLY A 1 97 ? 4.679 6.799 0.618 1.00 90.31 97 GLY A CA 1
ATOM 744 C C . GLY A 1 97 ? 4.106 6.729 2.041 1.00 90.31 97 GLY A C 1
ATOM 745 O O . GLY A 1 97 ? 4.614 6.002 2.899 1.00 90.31 97 GLY A O 1
ATOM 746 N N . ASN A 1 98 ? 2.988 7.420 2.275 1.00 91.50 98 ASN A N 1
ATOM 747 C CA . ASN A 1 98 ? 2.254 7.414 3.541 1.00 91.50 98 ASN A CA 1
ATOM 748 C C . ASN A 1 98 ? 1.138 6.357 3.599 1.00 91.50 98 ASN A C 1
ATOM 750 O O . ASN A 1 98 ? 0.386 6.331 4.577 1.00 91.50 98 ASN A O 1
ATOM 754 N N . PHE A 1 99 ? 1.041 5.462 2.606 1.00 92.75 99 PHE A N 1
ATOM 755 C CA . PHE A 1 99 ? -0.036 4.473 2.503 1.00 92.75 99 PHE A CA 1
ATOM 756 C C . PHE A 1 99 ? -0.247 3.711 3.811 1.00 92.75 99 PHE A C 1
ATOM 758 O O . PHE A 1 99 ? -1.377 3.540 4.259 1.00 92.75 99 PHE A O 1
ATOM 765 N N . TRP A 1 100 ? 0.836 3.294 4.464 1.00 91.19 100 TRP A N 1
ATOM 766 C CA . TRP A 1 100 ? 0.740 2.491 5.676 1.00 91.19 100 TRP A CA 1
ATOM 767 C C . TRP A 1 100 ? 0.167 3.244 6.874 1.00 91.19 100 TRP A C 1
ATOM 769 O O . TRP A 1 100 ? -0.633 2.692 7.627 1.00 91.19 100 TRP A O 1
ATOM 779 N N . GLU A 1 101 ? 0.485 4.531 7.003 1.00 90.94 101 GLU A N 1
ATOM 780 C CA . GLU A 1 101 ? -0.160 5.398 7.987 1.00 90.94 101 GLU A CA 1
ATOM 781 C C . GLU A 1 101 ? -1.667 5.493 7.718 1.00 90.94 101 GLU A C 1
ATOM 783 O O . GLU A 1 101 ? -2.472 5.308 8.636 1.00 90.94 101 GLU A O 1
ATOM 788 N N . ILE A 1 102 ? -2.047 5.741 6.461 1.00 92.75 102 ILE A N 1
ATOM 789 C CA . ILE A 1 102 ? -3.450 5.862 6.042 1.00 92.75 102 ILE A CA 1
ATOM 790 C C . ILE A 1 102 ? -4.202 4.563 6.331 1.00 92.75 102 ILE A C 1
ATOM 792 O O . ILE A 1 102 ? -5.275 4.587 6.931 1.00 92.75 102 ILE A O 1
ATOM 796 N N . ALA A 1 103 ? -3.627 3.430 5.934 1.00 92.00 103 ALA A N 1
ATOM 797 C CA . ALA A 1 103 ? -4.258 2.127 6.027 1.00 92.00 103 ALA A CA 1
ATOM 798 C C . ALA A 1 103 ? -4.449 1.683 7.482 1.00 92.00 103 ALA A C 1
ATOM 800 O O . ALA A 1 103 ? -5.527 1.215 7.842 1.00 92.00 103 ALA A O 1
ATOM 801 N N . LEU A 1 104 ? -3.459 1.896 8.358 1.00 89.81 104 LEU A N 1
ATOM 802 C CA . LEU A 1 104 ? -3.623 1.594 9.783 1.00 89.81 104 LEU A CA 1
ATOM 803 C C . LEU A 1 104 ? -4.720 2.435 10.436 1.00 89.81 104 LEU A C 1
ATOM 805 O O . LEU A 1 104 ? -5.460 1.910 11.266 1.00 89.81 104 LEU A O 1
ATOM 809 N N . GLY A 1 105 ? -4.859 3.704 10.043 1.00 90.25 105 GLY A N 1
ATOM 810 C CA . GLY A 1 105 ? -5.963 4.556 10.484 1.00 90.25 105 GLY A CA 1
ATOM 811 C C . GLY A 1 105 ? -7.319 4.059 9.981 1.00 90.25 105 GLY A C 1
ATOM 812 O O . GLY A 1 105 ? -8.234 3.848 10.775 1.00 90.25 105 GLY A O 1
ATOM 813 N N . ALA A 1 106 ? -7.432 3.787 8.680 1.00 90.94 106 ALA A N 1
ATOM 814 C CA . ALA A 1 106 ? -8.651 3.277 8.054 1.00 90.94 106 ALA A CA 1
ATOM 815 C C . ALA A 1 106 ? -9.090 1.918 8.636 1.00 90.94 106 ALA A C 1
ATOM 817 O O . ALA A 1 106 ? -10.273 1.711 8.907 1.00 90.94 106 ALA A O 1
ATOM 818 N N . ASN A 1 107 ? -8.143 1.025 8.941 1.00 89.62 107 ASN A N 1
ATOM 819 C CA . ASN A 1 107 ? -8.414 -0.270 9.571 1.00 89.62 107 ASN A CA 1
ATOM 820 C C . ASN A 1 107 ? -9.103 -0.155 10.937 1.00 89.62 107 ASN A C 1
A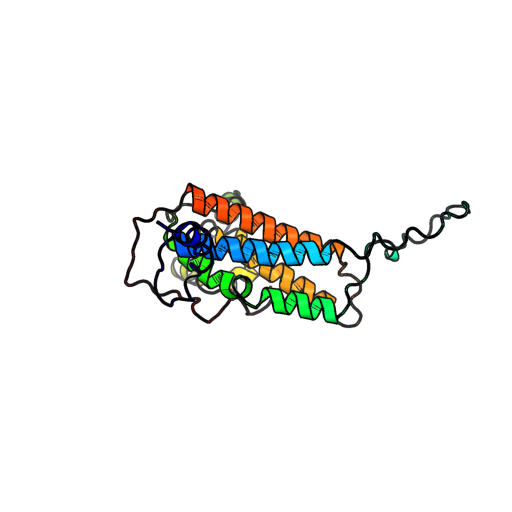TOM 822 O O . ASN A 1 107 ? -9.805 -1.082 11.336 1.00 89.62 107 ASN A O 1
ATOM 826 N N . ARG A 1 108 ? -8.935 0.957 11.668 1.00 88.12 108 ARG A N 1
ATOM 827 C CA . ARG A 1 108 ? -9.613 1.165 12.964 1.00 88.12 108 ARG A CA 1
ATOM 828 C C . ARG A 1 108 ? -11.128 1.257 12.830 1.00 88.12 108 ARG A C 1
ATOM 830 O O . ARG A 1 108 ? -11.839 0.940 13.782 1.00 88.12 108 ARG A O 1
ATOM 837 N N . TYR A 1 109 ? -11.602 1.663 11.657 1.00 87.94 109 TYR A N 1
ATOM 838 C CA . TYR A 1 109 ? -13.020 1.774 11.348 1.00 87.94 109 TYR A CA 1
ATOM 839 C C . TYR A 1 109 ? -13.629 0.458 10.860 1.00 87.94 109 TYR A C 1
ATOM 841 O O . TYR A 1 109 ? -14.852 0.337 10.828 1.00 87.94 109 TYR A O 1
ATOM 849 N N . LEU A 1 110 ? -12.809 -0.544 10.527 1.00 86.88 110 LEU A N 1
ATOM 850 C CA . LEU A 1 110 ? -13.290 -1.877 10.187 1.00 86.88 110 LEU A CA 1
ATOM 851 C C . LEU A 1 110 ? -13.713 -2.639 11.449 1.00 86.88 110 LEU A C 1
ATOM 853 O O . LEU A 1 110 ? -13.119 -2.542 12.528 1.00 86.88 110 LEU A O 1
ATOM 857 N N . ASN A 1 111 ? -14.754 -3.454 11.314 1.00 72.12 111 ASN A N 1
ATOM 858 C CA . ASN A 1 111 ? -15.081 -4.453 12.318 1.00 72.12 111 ASN A CA 1
ATOM 859 C C . ASN A 1 111 ? -13.960 -5.506 12.348 1.00 72.12 111 ASN A C 1
ATOM 861 O O . ASN A 1 111 ? -13.656 -6.113 11.328 1.00 72.12 111 ASN A O 1
ATOM 865 N N . GLY A 1 112 ? -13.341 -5.731 13.515 1.00 64.00 112 GLY A N 1
ATOM 866 C CA . GLY A 1 112 ? -12.134 -6.563 13.695 1.00 64.00 112 GLY A CA 1
ATOM 867 C C . GLY A 1 112 ? -12.255 -8.058 13.348 1.00 64.00 112 GLY A C 1
ATOM 868 O O . GLY A 1 112 ? -11.381 -8.831 13.719 1.00 64.00 112 GLY A O 1
ATOM 869 N N . GLY A 1 113 ? -13.334 -8.472 12.678 1.00 61.34 113 GLY A N 1
ATOM 870 C CA . GLY A 1 113 ? -13.516 -9.801 12.090 1.00 61.34 113 GLY A CA 1
ATOM 871 C C . GLY A 1 113 ? -13.494 -9.815 10.556 1.00 61.34 113 GLY A C 1
ATOM 872 O O . GLY A 1 113 ? -13.685 -10.877 9.968 1.00 61.34 113 GLY A O 1
ATOM 873 N N . ILE A 1 114 ? -13.295 -8.664 9.906 1.00 68.31 114 ILE A N 1
ATOM 874 C CA . ILE A 1 114 ? -13.234 -8.555 8.447 1.00 68.31 114 ILE A CA 1
ATOM 875 C C . ILE A 1 114 ? -11.854 -8.998 7.968 1.00 68.31 114 ILE A C 1
ATOM 877 O O . ILE A 1 114 ? -10.835 -8.436 8.369 1.00 68.31 114 ILE A O 1
ATOM 881 N N . LYS A 1 115 ? -11.846 -10.001 7.091 1.00 66.00 115 LYS A N 1
ATOM 882 C CA . LYS A 1 115 ? -10.645 -10.552 6.461 1.00 66.00 115 LYS A CA 1
ATOM 883 C C . LYS A 1 115 ? -10.491 -10.000 5.049 1.00 66.00 115 LYS A C 1
ATOM 885 O O . LYS A 1 115 ? -11.461 -9.529 4.459 1.00 66.00 115 LYS A O 1
ATOM 890 N N . SER A 1 116 ? -9.274 -10.071 4.523 1.00 62.34 116 SER A N 1
ATOM 891 C CA . SER A 1 116 ? -9.038 -9.786 3.112 1.00 62.34 116 SER A CA 1
ATOM 892 C C . SER A 1 116 ? -9.675 -10.833 2.205 1.00 62.34 116 SER A C 1
ATOM 894 O O . SER A 1 116 ? -9.612 -12.023 2.512 1.00 62.34 116 SER A O 1
ATOM 896 N N . ASP A 1 117 ? -10.174 -10.404 1.047 1.00 65.44 117 ASP A N 1
ATOM 897 C CA . ASP A 1 117 ? -10.613 -11.299 -0.030 1.00 65.44 117 ASP A CA 1
ATOM 898 C C . ASP A 1 117 ? -9.435 -12.084 -0.653 1.00 65.44 117 ASP A C 1
ATOM 900 O O . ASP A 1 117 ? -9.638 -13.131 -1.267 1.00 65.44 117 ASP A O 1
ATOM 904 N N . PHE A 1 118 ? -8.195 -11.609 -0.469 1.00 60.56 118 PHE A N 1
ATOM 905 C CA . PHE A 1 118 ? -6.970 -12.281 -0.926 1.00 60.56 118 PHE A CA 1
ATOM 906 C C . PHE A 1 118 ? -6.360 -13.216 0.120 1.00 60.56 118 PHE A C 1
ATOM 908 O O . PHE A 1 118 ? -5.451 -13.987 -0.209 1.00 60.56 118 PHE A O 1
ATOM 915 N N . ALA A 1 119 ? -6.851 -13.175 1.364 1.00 60.03 119 ALA A N 1
ATOM 916 C CA . ALA A 1 119 ? -6.419 -14.118 2.380 1.00 60.03 119 ALA A CA 1
ATOM 917 C C . ALA A 1 119 ? -6.783 -15.523 1.898 1.00 60.03 119 ALA A C 1
ATOM 919 O O . ALA A 1 119 ? -7.947 -15.817 1.612 1.00 60.03 119 ALA A O 1
ATOM 920 N N . ARG A 1 120 ? -5.785 -16.404 1.764 1.00 52.62 120 ARG A N 1
ATOM 921 C CA . ARG A 1 120 ? -6.031 -17.769 1.289 1.00 52.62 120 ARG A CA 1
ATOM 922 C C . ARG A 1 120 ? -6.988 -18.446 2.267 1.00 52.62 120 ARG A C 1
ATOM 924 O O . ARG A 1 120 ? -6.624 -18.722 3.405 1.00 52.62 120 ARG A O 1
ATOM 931 N N . GLY A 1 121 ? -8.210 -18.721 1.808 1.00 45.94 121 GLY A N 1
ATOM 932 C CA . GLY A 1 121 ? -9.301 -19.301 2.600 1.00 45.94 121 GLY A CA 1
ATOM 933 C C . GLY A 1 121 ? -9.036 -20.706 3.151 1.00 45.94 121 GLY A C 1
ATOM 934 O O . GLY A 1 121 ? -9.899 -21.267 3.823 1.00 45.94 121 GLY A O 1
ATOM 935 N N . GLU A 1 122 ? -7.854 -21.278 2.914 1.00 49.16 122 GLU A N 1
ATOM 936 C CA . GLU A 1 122 ? -7.407 -22.508 3.557 1.00 49.16 122 GLU A CA 1
ATOM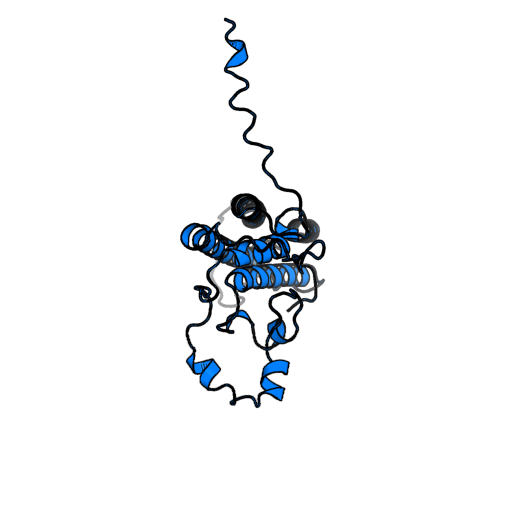 937 C C . GLU A 1 122 ? -6.982 -22.226 5.003 1.00 49.16 122 GLU A C 1
ATOM 939 O O . GLU A 1 122 ? -5.820 -22.331 5.395 1.00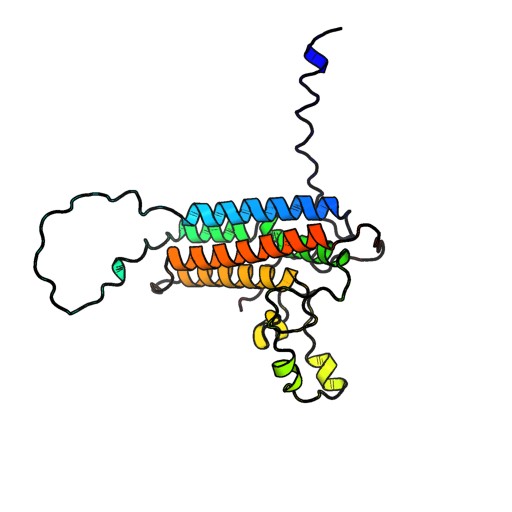 49.16 122 GLU A O 1
ATOM 944 N N . GLU A 1 123 ? -7.983 -21.955 5.837 1.00 49.25 123 GLU A N 1
ATOM 945 C CA . GLU A 1 123 ? -7.913 -22.110 7.290 1.00 49.25 123 GLU A CA 1
ATOM 946 C C . GLU A 1 123 ? -7.300 -23.482 7.670 1.00 49.25 123 GLU A C 1
ATOM 948 O O . GLU A 1 123 ? -6.678 -23.635 8.720 1.00 49.25 123 GLU A O 1
ATOM 953 N N . ASP A 1 124 ? -7.415 -24.470 6.775 1.00 46.94 124 ASP A N 1
ATOM 954 C CA . ASP A 1 124 ? -6.852 -25.814 6.882 1.00 46.94 124 ASP A CA 1
ATOM 955 C C . ASP A 1 124 ? -5.315 -25.873 6.847 1.00 46.94 124 ASP A C 1
ATOM 957 O O . ASP A 1 124 ? -4.744 -26.692 7.569 1.00 46.94 124 ASP A O 1
ATOM 961 N N . LEU A 1 125 ? -4.615 -24.980 6.132 1.00 49.81 125 LEU A N 1
ATOM 962 C CA . LEU A 1 125 ? -3.144 -24.921 6.197 1.00 49.81 125 LEU A CA 1
ATOM 963 C C . LEU A 1 125 ? -2.660 -24.409 7.562 1.00 49.81 125 LEU A C 1
ATOM 965 O O . LEU A 1 125 ? -1.647 -24.880 8.080 1.00 49.81 125 LEU A O 1
ATOM 969 N N . TRP A 1 126 ? -3.417 -23.512 8.199 1.00 51.75 126 TRP A N 1
ATOM 970 C CA . TRP A 1 126 ? -3.129 -23.050 9.562 1.00 51.75 126 TRP A CA 1
ATOM 971 C C . TRP A 1 126 ? -3.494 -24.069 10.636 1.00 51.75 126 TRP A C 1
ATOM 973 O O . TRP A 1 126 ? -2.835 -24.116 11.672 1.00 51.75 126 TRP A O 1
ATOM 983 N N . LYS A 1 127 ? -4.481 -24.939 10.390 1.00 51.25 127 LYS A N 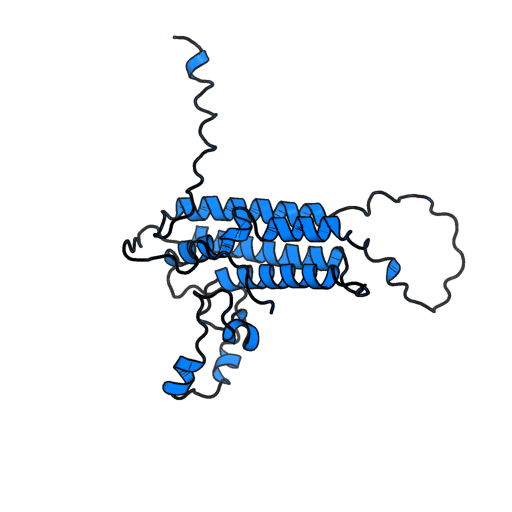1
ATOM 984 C CA . LYS A 1 127 ? -4.776 -26.086 11.270 1.00 51.25 127 LYS A CA 1
ATOM 985 C C . LYS A 1 127 ? -3.647 -27.122 11.281 1.00 51.25 127 LYS A C 1
ATOM 987 O O . LYS A 1 127 ? -3.541 -27.881 12.244 1.00 51.25 127 LYS A O 1
ATOM 992 N N . LEU A 1 128 ? -2.808 -27.148 10.240 1.00 50.97 128 LEU A N 1
ATOM 993 C CA . LEU A 1 128 ? -1.595 -27.970 10.172 1.00 50.97 128 LEU A CA 1
ATOM 994 C C . LEU A 1 128 ? -0.397 -27.324 10.875 1.00 50.97 128 LEU A C 1
ATOM 996 O O . LEU A 1 128 ? 0.574 -28.025 11.173 1.00 50.97 128 LEU A O 1
ATOM 1000 N N . ALA A 1 129 ? -0.450 -26.019 11.173 1.00 51.53 129 ALA A N 1
ATOM 1001 C CA . ALA A 1 129 ? 0.554 -25.408 12.024 1.00 51.53 129 ALA A CA 1
ATOM 1002 C C . ALA A 1 129 ? 0.482 -26.099 13.398 1.00 51.53 129 ALA A C 1
ATOM 1004 O O . ALA A 1 129 ? -0.602 -26.185 13.987 1.00 51.53 129 ALA A O 1
ATOM 1005 N N . PRO A 1 130 ? 1.602 -26.638 13.915 1.00 49.38 130 PRO A N 1
ATOM 1006 C CA . PRO A 1 130 ? 1.594 -27.344 15.187 1.00 49.38 130 PRO A CA 1
ATOM 1007 C C . PRO A 1 130 ? 0.973 -26.436 16.244 1.00 49.38 130 PRO A C 1
ATOM 1009 O O . PRO A 1 130 ? 1.323 -25.257 16.297 1.00 49.38 130 PRO A O 1
ATOM 1012 N N . LYS A 1 131 ? 0.045 -26.970 17.058 1.00 48.38 131 LYS A N 1
ATOM 1013 C CA . LYS A 1 131 ? -0.576 -26.237 18.172 1.00 48.38 131 LYS A CA 1
ATOM 1014 C C . LYS A 1 131 ? 0.543 -25.644 19.021 1.00 48.38 131 LYS A C 1
ATOM 1016 O O . LYS A 1 131 ? 1.191 -26.356 19.789 1.00 48.38 131 LYS A O 1
ATOM 1021 N N . LYS A 1 132 ? 0.822 -24.359 18.807 1.00 50.19 132 LYS A N 1
ATOM 1022 C CA . LYS A 1 132 ? 1.916 -23.656 19.463 1.00 50.19 132 LYS A CA 1
ATOM 1023 C C . LYS A 1 132 ? 1.579 -23.660 20.955 1.00 50.19 132 LYS A C 1
ATOM 1025 O O . LYS A 1 132 ? 0.450 -23.341 21.324 1.00 50.19 132 LYS A O 1
ATOM 1030 N N . SER A 1 133 ? 2.517 -24.046 21.820 1.00 52.66 133 SER A N 1
ATOM 1031 C CA . SER A 1 133 ? 2.365 -23.735 23.247 1.00 52.66 133 SER A CA 1
ATOM 1032 C C . SER A 1 133 ? 2.174 -22.221 23.384 1.00 52.66 133 SER A C 1
ATOM 1034 O O . SER A 1 133 ? 2.697 -21.478 22.554 1.00 52.66 133 SER A O 1
ATOM 1036 N N . GLU A 1 134 ? 1.444 -21.736 24.390 1.00 53.62 134 GLU A N 1
ATOM 1037 C CA . GLU A 1 134 ? 1.147 -20.294 24.531 1.00 53.62 134 GLU A CA 1
ATOM 1038 C C . GLU A 1 134 ? 2.412 -19.414 24.426 1.00 53.62 134 GLU A C 1
ATOM 1040 O O . GLU A 1 134 ? 2.394 -18.358 23.796 1.00 53.62 134 GLU A O 1
ATOM 1045 N N . ALA A 1 135 ? 3.548 -19.906 24.932 1.00 51.22 135 ALA A N 1
ATOM 1046 C CA . ALA A 1 135 ? 4.849 -19.244 24.838 1.00 51.22 135 ALA A CA 1
ATOM 1047 C C . ALA A 1 135 ? 5.412 -19.145 23.403 1.00 51.22 135 ALA A C 1
ATOM 1049 O O . ALA A 1 135 ? 6.009 -18.134 23.045 1.00 51.22 135 ALA A O 1
ATOM 1050 N N . ILE A 1 136 ? 5.220 -20.173 22.569 1.00 54.56 136 ILE A N 1
ATOM 1051 C CA . ILE A 1 136 ? 5.651 -20.182 21.158 1.00 54.56 136 ILE A CA 1
ATOM 1052 C C . ILE A 1 136 ? 4.627 -19.450 20.280 1.00 54.56 136 ILE A C 1
ATOM 1054 O O . ILE A 1 136 ? 4.991 -18.863 19.264 1.00 54.56 136 ILE A O 1
ATOM 1058 N N . SER A 1 137 ? 3.351 -19.456 20.681 1.00 55.69 137 SER A N 1
ATOM 1059 C CA . SER A 1 137 ? 2.273 -18.755 19.984 1.00 55.69 137 SER A CA 1
ATOM 1060 C C . SER A 1 137 ? 2.541 -17.259 19.952 1.00 55.69 137 SER A C 1
ATOM 1062 O O . SER A 1 137 ? 2.591 -16.690 18.871 1.00 55.69 137 SER A O 1
ATOM 1064 N N . ASN A 1 138 ? 2.834 -16.658 21.109 1.00 56.09 138 ASN A N 1
ATOM 1065 C CA . ASN A 1 138 ? 3.122 -15.225 21.212 1.00 56.09 138 ASN A CA 1
ATOM 1066 C C . ASN A 1 138 ? 4.406 -14.807 20.476 1.00 56.09 138 ASN A C 1
ATOM 1068 O O . ASN A 1 138 ? 4.516 -13.665 20.049 1.00 56.09 138 ASN A O 1
ATOM 1072 N N . PHE A 1 139 ? 5.374 -15.718 20.314 1.00 58.56 139 PHE A N 1
ATOM 1073 C CA . PHE A 1 139 ? 6.610 -15.454 19.568 1.00 58.56 139 PHE A CA 1
ATOM 1074 C C . PHE A 1 139 ? 6.424 -15.520 18.042 1.00 58.56 139 PHE A C 1
ATOM 1076 O O . PHE A 1 139 ? 7.259 -15.015 17.300 1.00 58.56 139 PHE A O 1
ATOM 1083 N N . LEU A 1 140 ? 5.353 -16.161 17.565 1.00 65.19 140 LEU A N 1
ATOM 1084 C CA . LEU A 1 140 ? 5.079 -16.382 16.143 1.00 65.19 140 LEU A CA 1
ATOM 1085 C C . LEU A 1 140 ? 3.779 -15.697 15.689 1.00 65.19 140 LEU A C 1
ATOM 1087 O O . LEU A 1 140 ? 3.148 -16.184 14.747 1.00 65.19 140 LEU A O 1
ATOM 1091 N N . THR A 1 141 ? 3.373 -14.629 16.377 1.00 70.25 141 THR A N 1
ATOM 1092 C CA . THR A 1 141 ? 2.276 -13.746 15.968 1.00 70.25 141 THR A CA 1
ATOM 1093 C C . THR A 1 141 ? 2.882 -12.543 15.247 1.00 70.25 141 THR A C 1
ATOM 1095 O O . THR A 1 141 ? 3.664 -11.826 15.874 1.00 70.25 141 THR A O 1
ATOM 1098 N N . PRO A 1 142 ? 2.568 -12.314 13.963 1.00 73.19 142 PRO A N 1
ATOM 1099 C CA . PRO A 1 142 ? 3.070 -11.144 13.253 1.00 73.19 142 PRO A CA 1
ATOM 1100 C C . PRO A 1 142 ? 2.567 -9.833 13.870 1.00 73.19 142 PRO A C 1
ATOM 1102 O O . PRO A 1 142 ? 1.389 -9.717 14.215 1.00 73.19 142 PRO A O 1
ATOM 1105 N N . ASP A 1 143 ? 3.435 -8.824 13.979 1.00 80.19 143 ASP A N 1
ATOM 1106 C CA . ASP A 1 143 ? 3.013 -7.470 14.342 1.00 80.19 143 ASP A CA 1
ATOM 1107 C C . ASP A 1 143 ? 2.556 -6.692 13.101 1.00 80.19 143 ASP A C 1
ATOM 1109 O O . ASP A 1 143 ? 3.349 -6.046 12.416 1.00 80.19 143 ASP A O 1
ATOM 1113 N N . PHE A 1 144 ? 1.248 -6.696 12.836 1.00 80.81 144 PHE A N 1
ATOM 1114 C CA . PHE A 1 144 ? 0.651 -5.932 11.734 1.00 80.81 144 PHE A CA 1
ATOM 1115 C C . PHE A 1 144 ? 0.678 -4.412 11.928 1.00 80.81 144 PHE A C 1
ATOM 1117 O O . PHE A 1 144 ? 0.136 -3.706 11.088 1.00 80.81 144 PHE A O 1
ATOM 1124 N N . ASN A 1 145 ? 1.259 -3.877 13.007 1.00 81.94 145 ASN A N 1
ATOM 1125 C CA . ASN A 1 145 ? 1.544 -2.442 13.120 1.00 81.94 145 ASN A CA 1
ATOM 1126 C C . ASN A 1 145 ? 2.945 -2.087 12.606 1.00 81.94 145 ASN A C 1
ATOM 1128 O O . ASN A 1 145 ? 3.253 -0.911 12.391 1.00 81.94 145 ASN A O 1
ATOM 1132 N N . ASN A 1 146 ? 3.796 -3.092 12.404 1.00 80.94 146 ASN A N 1
ATOM 1133 C CA . ASN A 1 146 ? 5.152 -2.943 11.915 1.00 80.94 146 ASN A CA 1
ATOM 1134 C C . ASN A 1 146 ? 5.228 -3.383 10.446 1.00 80.94 146 ASN A C 1
ATOM 1136 O O . ASN A 1 146 ? 5.129 -4.567 10.135 1.00 80.94 146 ASN A O 1
ATOM 1140 N N . ALA A 1 147 ? 5.458 -2.432 9.536 1.00 76.00 147 ALA A N 1
ATOM 1141 C CA . ALA A 1 147 ? 5.597 -2.734 8.110 1.00 76.00 147 ALA A CA 1
ATOM 1142 C C . ALA A 1 147 ? 6.755 -3.710 7.820 1.00 76.00 147 ALA A C 1
ATOM 1144 O O . ALA A 1 147 ? 6.719 -4.416 6.813 1.00 76.00 147 ALA A O 1
ATOM 1145 N N . ASP A 1 148 ? 7.765 -3.763 8.693 1.00 76.06 148 ASP A N 1
ATOM 1146 C CA . ASP A 1 148 ? 8.992 -4.556 8.538 1.00 76.06 148 ASP A CA 1
ATOM 1147 C C . ASP A 1 148 ? 9.024 -5.794 9.437 1.00 76.06 148 ASP A C 1
ATOM 1149 O O . ASP A 1 148 ? 10.096 -6.313 9.769 1.00 76.06 148 ASP A O 1
ATOM 1153 N N . ASP A 1 149 ? 7.862 -6.256 9.895 1.00 74.75 149 ASP A N 1
ATOM 1154 C CA . ASP A 1 149 ? 7.801 -7.439 10.735 1.00 74.75 149 ASP A CA 1
ATOM 1155 C C . ASP A 1 149 ? 8.390 -8.665 10.006 1.00 74.75 149 ASP A C 1
ATOM 1157 O O . ASP A 1 149 ? 7.953 -9.078 8.930 1.00 74.75 149 ASP A O 1
ATOM 1161 N N . LYS A 1 150 ? 9.422 -9.265 10.608 1.00 70.50 150 LYS A N 1
ATOM 1162 C CA . LYS A 1 150 ? 10.183 -10.365 9.999 1.00 70.50 150 LYS A CA 1
ATOM 1163 C C . LYS A 1 150 ? 9.372 -11.652 9.880 1.00 70.50 150 LYS A C 1
ATOM 1165 O O . LYS A 1 150 ? 9.644 -12.448 8.986 1.00 70.50 150 LYS A O 1
ATOM 1170 N N . LEU A 1 151 ? 8.407 -11.890 10.771 1.00 68.38 151 LEU A N 1
ATOM 1171 C CA . LEU A 1 151 ? 7.525 -13.058 10.663 1.00 68.38 151 LEU A CA 1
ATOM 1172 C C . LEU A 1 151 ? 6.620 -12.912 9.450 1.00 68.38 151 LEU A C 1
ATOM 1174 O O . LEU A 1 151 ? 6.325 -13.883 8.767 1.00 68.38 151 LEU A O 1
ATOM 1178 N N . CYS A 1 152 ? 6.248 -11.679 9.168 1.00 68.19 152 CYS A N 1
ATOM 1179 C CA . CYS A 1 152 ? 5.424 -11.272 8.056 1.00 68.19 152 CYS A CA 1
ATOM 1180 C C . CYS A 1 152 ? 6.130 -11.518 6.702 1.00 68.19 152 CYS A C 1
ATOM 1182 O O . CYS A 1 152 ? 5.506 -12.047 5.776 1.00 68.19 152 CYS A O 1
ATOM 1184 N N . LEU A 1 153 ? 7.453 -11.297 6.652 1.00 61.97 153 LEU A N 1
ATOM 1185 C CA . LEU A 1 153 ? 8.333 -11.668 5.532 1.00 61.97 153 LEU A CA 1
ATOM 1186 C C . LEU A 1 153 ? 8.520 -13.192 5.375 1.00 61.97 153 LEU A C 1
ATOM 1188 O O . LEU A 1 153 ? 8.503 -13.708 4.262 1.00 61.97 153 LEU A O 1
ATOM 1192 N N . ILE A 1 154 ? 8.685 -13.929 6.482 1.00 57.06 154 ILE A N 1
ATOM 1193 C CA . ILE A 1 154 ? 9.030 -15.367 6.466 1.00 57.06 154 ILE A CA 1
ATOM 1194 C C . ILE A 1 154 ? 7.803 -16.271 6.273 1.00 57.06 154 ILE A C 1
ATOM 1196 O O . ILE A 1 154 ? 7.870 -17.258 5.544 1.00 57.06 154 ILE A O 1
ATOM 1200 N N . TYR A 1 155 ? 6.690 -15.968 6.943 1.00 57.81 155 TYR A N 1
ATOM 1201 C CA . TYR A 1 155 ? 5.484 -16.804 6.967 1.00 57.81 155 TYR A CA 1
ATOM 1202 C C . TYR A 1 155 ? 4.409 -16.355 5.976 1.00 57.81 155 TYR A C 1
ATOM 1204 O O . TYR A 1 155 ? 3.392 -17.034 5.849 1.00 57.81 155 TYR A O 1
ATOM 1212 N N . SER A 1 156 ? 4.646 -15.255 5.249 1.00 58.19 156 SER A N 1
ATOM 1213 C CA . SER A 1 156 ? 3.666 -14.611 4.376 1.00 58.19 156 SER A CA 1
ATOM 1214 C C . SER A 1 156 ? 2.400 -14.258 5.159 1.00 58.19 156 SER A C 1
ATOM 1216 O O . SER A 1 156 ? 1.422 -15.003 5.180 1.00 58.19 156 SER A O 1
ATOM 1218 N N . CYS A 1 157 ? 2.417 -13.090 5.803 1.00 66.19 157 CYS A N 1
ATOM 1219 C CA . CYS A 1 157 ? 1.266 -12.535 6.528 1.00 66.19 157 CYS A CA 1
ATOM 1220 C C . CYS A 1 157 ? -0.042 -12.501 5.726 1.00 66.19 157 CYS A C 1
ATOM 1222 O O . CYS A 1 157 ? -1.109 -12.491 6.323 1.00 66.19 157 CYS A O 1
ATOM 1224 N N . VAL A 1 158 ? 0.040 -12.542 4.395 1.00 61.41 158 VAL A N 1
ATOM 1225 C CA . VAL A 1 158 ? -1.091 -12.726 3.470 1.00 61.41 158 VAL A CA 1
ATOM 1226 C C . VAL A 1 158 ? -1.930 -13.967 3.809 1.00 61.41 158 VAL A C 1
ATOM 1228 O O . VAL A 1 158 ? -3.124 -14.014 3.536 1.00 61.41 158 VAL A O 1
ATOM 1231 N N . ASN A 1 159 ? -1.326 -14.986 4.422 1.00 62.50 159 ASN A N 1
ATOM 1232 C CA . ASN A 1 159 ? -2.043 -16.188 4.824 1.00 62.50 159 ASN A CA 1
ATOM 1233 C C . ASN A 1 159 ? -2.615 -16.095 6.241 1.00 62.50 159 ASN A C 1
ATOM 1235 O O . ASN A 1 159 ? -3.472 -16.910 6.564 1.00 62.50 159 ASN A O 1
ATOM 1239 N N . ASP A 1 160 ? -2.154 -15.182 7.101 1.00 68.88 160 ASP A N 1
ATOM 1240 C CA . ASP A 1 160 ? -2.607 -15.130 8.494 1.00 68.88 160 ASP A CA 1
ATOM 1241 C C . ASP A 1 160 ? -4.078 -14.670 8.559 1.00 68.88 160 ASP A C 1
ATOM 1243 O O . ASP A 1 160 ? -4.405 -13.581 8.085 1.00 68.88 160 ASP A O 1
ATOM 1247 N N . PRO A 1 161 ? -4.992 -15.461 9.153 1.00 68.44 161 PRO A N 1
ATOM 1248 C CA . PRO A 1 161 ? -6.416 -15.128 9.193 1.00 68.44 161 PRO A CA 1
ATOM 1249 C C . PRO A 1 161 ? -6.740 -13.886 10.036 1.00 68.44 161 PRO A C 1
ATOM 1251 O O . PRO A 1 161 ? -7.884 -13.431 10.005 1.00 68.44 161 PRO A O 1
ATOM 1254 N N . SER A 1 162 ? -5.778 -13.380 10.813 1.00 74.12 162 SER A N 1
ATOM 1255 C CA . SER A 1 162 ? -5.879 -12.139 11.584 1.00 74.12 162 SER A CA 1
ATOM 1256 C C . SER A 1 162 ? -5.271 -10.924 10.876 1.00 74.12 162 SER A C 1
ATOM 1258 O O . SER A 1 162 ? -5.402 -9.807 11.382 1.00 74.12 162 SER A O 1
ATOM 1260 N N . ALA A 1 163 ? -4.644 -11.112 9.709 1.00 77.62 163 ALA A N 1
ATOM 1261 C CA . ALA A 1 163 ? -4.084 -10.016 8.936 1.00 77.62 163 ALA A CA 1
ATOM 1262 C C . ALA A 1 163 ? -5.191 -9.062 8.461 1.00 77.62 163 ALA A C 1
ATOM 1264 O O . ALA A 1 163 ? -6.178 -9.505 7.860 1.00 77.62 163 ALA A O 1
ATOM 1265 N N . PRO A 1 164 ? -5.046 -7.745 8.694 1.00 83.31 164 PRO A N 1
ATOM 1266 C CA . PRO A 1 164 ? -6.006 -6.793 8.176 1.00 83.31 164 PRO A CA 1
ATOM 1267 C C . PRO A 1 164 ? -5.907 -6.702 6.642 1.00 83.31 164 PRO A C 1
ATOM 1269 O O . PRO A 1 164 ? -4.811 -6.818 6.093 1.00 83.31 164 PRO A O 1
ATOM 1272 N N . PRO A 1 165 ? -7.014 -6.397 5.943 1.00 84.88 165 PRO A N 1
ATOM 1273 C CA . PRO A 1 165 ? -7.061 -6.294 4.479 1.00 84.88 165 PRO A CA 1
ATOM 1274 C C . PRO A 1 165 ? -6.011 -5.371 3.839 1.00 84.88 165 PRO A C 1
ATOM 1276 O O . PRO A 1 165 ? -5.568 -5.599 2.718 1.00 84.88 165 PRO A O 1
ATOM 1279 N N . SER A 1 166 ? -5.553 -4.347 4.562 1.00 88.69 166 SER A N 1
ATOM 1280 C CA . SER A 1 166 ? -4.480 -3.449 4.116 1.00 88.69 166 SER A CA 1
ATOM 1281 C C . SER A 1 166 ? -3.137 -4.143 3.858 1.00 88.69 166 SER A C 1
ATOM 1283 O O . SER A 1 166 ? -2.285 -3.592 3.162 1.00 88.69 166 SER A O 1
ATOM 1285 N N . ILE A 1 167 ? -2.908 -5.306 4.476 1.00 87.19 167 ILE A N 1
ATOM 1286 C CA . ILE A 1 167 ? -1.642 -6.037 4.396 1.00 87.19 167 ILE A CA 1
ATOM 1287 C C . ILE A 1 167 ? -1.360 -6.491 2.965 1.00 87.19 167 ILE A C 1
ATOM 1289 O O . ILE A 1 167 ? -0.219 -6.393 2.521 1.00 87.19 167 ILE A O 1
ATOM 1293 N N . ASP A 1 168 ? -2.376 -6.899 2.206 1.00 86.75 168 ASP A N 1
ATOM 1294 C CA . ASP A 1 168 ? -2.174 -7.339 0.822 1.00 86.75 168 ASP A CA 1
ATOM 1295 C C . ASP A 1 168 ? -1.680 -6.212 -0.073 1.00 86.75 168 ASP A C 1
ATOM 1297 O O . ASP A 1 168 ? -0.775 -6.411 -0.885 1.00 86.75 168 ASP A O 1
ATOM 1301 N N . VAL A 1 169 ? -2.230 -5.013 0.122 1.00 91.50 169 VAL A N 1
ATOM 1302 C CA . VAL A 1 169 ? -1.789 -3.807 -0.582 1.00 91.50 169 VAL A CA 1
ATOM 1303 C C . VAL A 1 169 ? -0.345 -3.482 -0.206 1.00 91.50 169 VAL A C 1
ATOM 1305 O O . VAL A 1 169 ? 0.488 -3.294 -1.089 1.00 91.50 169 VAL A O 1
ATOM 1308 N N . LEU A 1 170 ? -0.022 -3.481 1.095 1.00 90.12 170 LEU A N 1
ATOM 1309 C CA . LEU A 1 170 ? 1.335 -3.222 1.584 1.00 90.12 170 LEU A CA 1
ATOM 1310 C C . LEU A 1 170 ? 2.351 -4.185 0.953 1.00 90.12 170 LEU A C 1
ATOM 1312 O O . LEU A 1 170 ? 3.403 -3.755 0.482 1.00 90.12 170 LEU A O 1
ATOM 1316 N N . TYR A 1 171 ? 2.041 -5.481 0.913 1.00 86.31 171 TYR A N 1
ATOM 1317 C CA . TYR A 1 171 ? 2.939 -6.479 0.335 1.00 86.31 171 TYR A CA 1
ATOM 1318 C C . TYR A 1 171 ? 3.067 -6.372 -1.175 1.00 86.31 171 TYR A C 1
ATOM 1320 O O . TYR A 1 171 ? 4.169 -6.551 -1.691 1.00 86.31 171 TYR A O 1
ATOM 1328 N N . ALA A 1 172 ? 1.985 -6.056 -1.882 1.00 89.38 172 ALA A N 1
ATOM 1329 C CA . ALA A 1 172 ? 2.054 -5.821 -3.317 1.00 89.38 172 ALA A CA 1
ATOM 1330 C C . ALA A 1 172 ? 2.932 -4.598 -3.641 1.00 89.38 172 ALA A C 1
ATOM 1332 O O . ALA A 1 172 ? 3.773 -4.668 -4.536 1.00 89.38 172 ALA A O 1
ATOM 1333 N N . LEU A 1 173 ? 2.833 -3.520 -2.851 1.00 91.69 173 LEU A N 1
ATOM 1334 C CA . LEU A 1 173 ? 3.711 -2.348 -2.967 1.00 91.69 173 LEU A CA 1
ATOM 1335 C C . LEU A 1 173 ? 5.178 -2.683 -2.656 1.00 91.69 173 LEU A C 1
ATOM 1337 O O . LEU A 1 173 ? 6.073 -2.267 -3.394 1.00 91.69 173 LEU A O 1
ATOM 1341 N N . LYS A 1 174 ? 5.442 -3.479 -1.611 1.00 88.50 174 LYS A N 1
ATOM 1342 C CA . LYS A 1 174 ? 6.801 -3.947 -1.286 1.00 88.50 174 LYS A CA 1
ATOM 1343 C C . LYS A 1 174 ? 7.384 -4.840 -2.382 1.00 88.50 174 LYS A C 1
ATOM 1345 O O . LYS A 1 174 ? 8.541 -4.661 -2.756 1.00 88.50 174 LYS A O 1
ATOM 1350 N N . LEU A 1 175 ? 6.590 -5.759 -2.933 1.00 87.75 175 LEU A N 1
ATOM 1351 C CA . LEU A 1 175 ? 7.001 -6.607 -4.052 1.00 87.75 175 LEU A CA 1
ATOM 1352 C C . LEU A 1 175 ? 7.323 -5.767 -5.293 1.00 87.75 175 LEU A C 1
ATOM 1354 O O . LEU A 1 175 ? 8.304 -6.040 -5.986 1.00 87.75 175 LEU A O 1
ATOM 1358 N N . PHE A 1 176 ? 6.536 -4.722 -5.548 1.00 91.12 176 PHE A N 1
ATOM 1359 C CA . PHE A 1 176 ? 6.795 -3.797 -6.641 1.00 91.12 176 PHE A CA 1
ATOM 1360 C C . PHE A 1 176 ? 8.097 -3.002 -6.440 1.00 91.12 176 PHE A C 1
ATOM 1362 O O . PHE A 1 176 ? 8.920 -2.947 -7.356 1.00 91.12 176 PHE A O 1
ATOM 1369 N N . ASP A 1 177 ? 8.347 -2.460 -5.241 1.00 91.06 177 ASP A N 1
ATOM 1370 C CA . ASP A 1 177 ? 9.612 -1.781 -4.908 1.00 91.06 177 ASP A CA 1
ATOM 1371 C C . ASP A 1 177 ? 10.827 -2.718 -5.050 1.00 91.06 177 ASP A C 1
ATOM 1373 O O . ASP A 1 177 ? 11.866 -2.305 -5.572 1.00 91.06 177 ASP A O 1
ATOM 1377 N N . GLU A 1 178 ? 10.704 -3.992 -4.661 1.00 87.69 178 GLU A N 1
ATOM 1378 C CA . GLU A 1 178 ? 11.749 -5.000 -4.894 1.00 87.69 178 GLU A CA 1
ATOM 1379 C C . GLU A 1 178 ? 11.958 -5.302 -6.381 1.00 87.69 178 GLU A C 1
ATOM 1381 O O . GLU A 1 178 ? 13.101 -5.349 -6.843 1.00 87.69 178 GLU A O 1
ATOM 1386 N N . GLY A 1 179 ? 10.884 -5.412 -7.166 1.00 87.38 179 GLY A N 1
ATOM 1387 C CA . GLY A 1 179 ? 10.973 -5.538 -8.622 1.00 87.38 179 GLY A CA 1
ATOM 1388 C C . GLY A 1 179 ? 11.765 -4.389 -9.257 1.00 87.38 179 GLY A C 1
ATOM 1389 O O . GLY A 1 179 ? 12.659 -4.625 -10.074 1.00 87.38 179 GLY A O 1
ATOM 1390 N N . LEU A 1 180 ? 11.507 -3.150 -8.828 1.00 89.00 180 LEU A N 1
ATOM 1391 C CA . LEU A 1 180 ? 12.233 -1.960 -9.290 1.00 89.00 180 LEU A CA 1
ATOM 1392 C C . LEU A 1 180 ? 13.706 -1.975 -8.857 1.00 89.00 180 LEU A C 1
ATOM 1394 O O . LEU A 1 180 ? 14.593 -1.663 -9.655 1.00 89.00 180 LEU A O 1
ATOM 1398 N N . LYS A 1 181 ? 14.001 -2.377 -7.613 1.00 88.19 181 LYS A N 1
ATOM 1399 C CA . LYS A 1 181 ? 15.382 -2.539 -7.126 1.00 88.19 181 LYS A CA 1
ATOM 1400 C C . LYS A 1 181 ? 16.153 -3.568 -7.944 1.00 88.19 181 LYS A C 1
ATOM 1402 O O . LYS A 1 181 ? 17.315 -3.328 -8.274 1.00 88.19 181 LYS A O 1
ATOM 1407 N N . GLU A 1 182 ? 15.536 -4.704 -8.254 1.00 85.69 182 GLU A N 1
ATOM 1408 C CA . GLU A 1 182 ? 16.148 -5.758 -9.061 1.00 85.69 182 GLU A CA 1
ATOM 1409 C C . GLU A 1 182 ? 16.382 -5.310 -10.508 1.00 85.69 182 GLU A C 1
ATOM 1411 O O . GLU A 1 182 ? 17.469 -5.555 -11.038 1.00 85.69 182 GLU A O 1
ATOM 1416 N N . ALA A 1 183 ? 15.431 -4.587 -11.110 1.00 84.19 183 ALA A N 1
ATOM 1417 C CA . ALA A 1 183 ? 15.575 -4.004 -12.448 1.00 84.19 183 ALA A CA 1
ATOM 1418 C C . ALA A 1 183 ? 16.741 -3.001 -12.539 1.00 84.19 183 ALA A C 1
ATOM 1420 O O . ALA A 1 183 ? 17.439 -2.936 -13.550 1.00 84.19 183 ALA A O 1
ATOM 1421 N N . SER A 1 184 ? 17.006 -2.254 -11.463 1.00 83.00 184 SER A N 1
ATOM 1422 C CA . SER A 1 184 ? 18.095 -1.269 -11.403 1.00 83.00 184 SER A CA 1
ATOM 1423 C C . SER A 1 184 ? 19.497 -1.880 -11.228 1.00 83.00 184 SER A C 1
ATOM 1425 O O . SER A 1 184 ? 20.501 -1.160 -11.327 1.00 83.00 184 SER A O 1
ATOM 1427 N N . LYS A 1 185 ? 19.621 -3.191 -10.961 1.00 83.69 185 LYS A N 1
ATOM 1428 C CA . LYS A 1 185 ? 20.925 -3.857 -10.783 1.00 83.69 185 LYS A CA 1
ATOM 1429 C C . LYS A 1 185 ? 21.604 -4.108 -12.131 1.00 83.69 185 LYS A C 1
ATOM 1431 O O . LYS A 1 185 ? 21.050 -4.720 -13.041 1.00 83.69 185 LYS A O 1
ATOM 1436 N N . LYS A 1 186 ? 22.875 -3.699 -12.243 1.00 70.25 186 LYS A N 1
ATOM 1437 C CA . LYS A 1 186 ? 23.691 -3.932 -13.448 1.00 70.25 186 LYS A CA 1
ATOM 1438 C C . LYS A 1 186 ? 23.731 -5.425 -13.799 1.00 70.25 186 LYS A C 1
ATOM 1440 O O . LYS A 1 186 ? 24.104 -6.245 -12.967 1.00 70.25 186 LYS A O 1
ATOM 1445 N N . GLY A 1 187 ? 23.403 -5.756 -15.049 1.00 62.41 187 GLY A N 1
ATOM 1446 C CA . GLY A 1 187 ? 23.500 -7.117 -15.589 1.00 62.41 187 GLY A CA 1
ATOM 1447 C C . GLY A 1 187 ? 22.271 -8.005 -15.370 1.00 62.41 187 GLY A C 1
ATOM 1448 O O . GLY A 1 187 ? 22.234 -9.097 -15.931 1.00 62.41 187 GLY A O 1
ATOM 1449 N N . LYS A 1 188 ? 21.247 -7.551 -14.631 1.00 63.53 188 LYS A N 1
ATOM 1450 C CA . LYS A 1 188 ? 19.973 -8.270 -14.506 1.00 63.53 188 LYS A CA 1
ATOM 1451 C C . LYS A 1 188 ? 18.997 -7.812 -15.591 1.00 63.53 188 LYS A C 1
ATOM 1453 O O . LYS A 1 188 ? 18.373 -6.770 -15.472 1.00 63.53 188 LYS A O 1
ATOM 1458 N N . LYS A 1 189 ? 18.885 -8.602 -16.663 1.00 59.69 189 LYS A N 1
ATOM 1459 C CA . LYS A 1 189 ? 17.995 -8.335 -17.812 1.00 59.69 189 LYS A CA 1
ATOM 1460 C C . LYS A 1 189 ? 16.633 -9.037 -17.718 1.00 59.69 189 LYS A C 1
ATOM 1462 O O . LYS A 1 189 ? 15.866 -8.993 -18.668 1.00 59.69 189 LYS A O 1
ATOM 1467 N N . ASN A 1 190 ? 16.347 -9.697 -16.597 1.00 67.88 190 ASN A N 1
ATOM 1468 C CA . ASN A 1 190 ? 15.176 -10.568 -16.469 1.00 67.88 190 ASN A CA 1
ATOM 1469 C C . ASN A 1 190 ? 13.933 -9.840 -15.931 1.00 67.88 190 ASN A C 1
ATOM 1471 O O . ASN A 1 190 ? 12.880 -10.458 -15.829 1.00 67.88 190 ASN A O 1
ATOM 1475 N N . VAL A 1 191 ? 14.048 -8.558 -15.562 1.00 74.62 191 VAL A N 1
ATOM 1476 C CA . VAL A 1 191 ? 12.902 -7.741 -15.149 1.00 74.62 191 VAL A CA 1
ATOM 1477 C C . VAL A 1 191 ? 12.474 -6.888 -16.335 1.00 74.62 191 VAL A C 1
ATOM 1479 O O . VAL A 1 191 ? 13.199 -5.991 -16.765 1.00 74.62 191 VAL A O 1
ATOM 1482 N N . THR A 1 192 ? 11.314 -7.219 -16.888 1.00 81.06 192 THR A N 1
ATOM 1483 C CA . THR A 1 192 ? 10.732 -6.562 -18.057 1.00 81.06 192 THR A CA 1
ATOM 1484 C C . THR A 1 192 ? 9.817 -5.415 -17.634 1.00 81.06 192 THR A C 1
ATOM 1486 O O . THR A 1 192 ? 9.299 -5.400 -16.514 1.00 81.06 192 THR A O 1
ATOM 1489 N N . ARG A 1 193 ? 9.590 -4.449 -18.533 1.00 83.88 193 ARG A N 1
ATOM 1490 C CA . ARG A 1 193 ? 8.619 -3.370 -18.293 1.00 83.88 193 ARG A CA 1
ATOM 1491 C C . ARG A 1 193 ? 7.222 -3.936 -18.077 1.00 83.88 193 ARG A C 1
ATOM 1493 O O . ARG A 1 193 ? 6.545 -3.528 -17.139 1.00 83.88 193 ARG A O 1
ATOM 1500 N N . ASP A 1 194 ? 6.841 -4.915 -18.895 1.00 83.75 194 ASP A N 1
ATOM 1501 C CA . ASP A 1 194 ? 5.562 -5.610 -18.753 1.00 83.75 194 ASP A CA 1
ATOM 1502 C C . ASP A 1 194 ? 5.465 -6.325 -17.402 1.00 83.75 194 ASP A C 1
ATOM 1504 O O . ASP A 1 194 ? 4.452 -6.207 -16.722 1.00 83.75 194 ASP A O 1
ATOM 1508 N N . GLY A 1 195 ? 6.539 -6.981 -16.949 1.00 86.25 195 GLY A N 1
ATOM 1509 C CA . GLY A 1 195 ? 6.579 -7.614 -15.631 1.00 86.25 195 GLY A CA 1
ATOM 1510 C C . GLY A 1 195 ? 6.374 -6.613 -14.492 1.00 86.25 195 GLY A C 1
ATOM 1511 O O . GLY A 1 195 ? 5.552 -6.846 -13.610 1.00 86.25 195 GLY A O 1
ATOM 1512 N N . LEU A 1 196 ? 7.061 -5.467 -14.531 1.00 89.31 196 LEU A N 1
ATOM 1513 C CA . LEU A 1 196 ? 6.868 -4.388 -13.552 1.00 89.31 196 LEU A CA 1
ATOM 1514 C C . LEU A 1 196 ? 5.446 -3.823 -13.592 1.00 89.31 196 LEU A C 1
ATOM 1516 O O . LEU A 1 196 ? 4.864 -3.546 -12.546 1.00 89.31 196 LEU A O 1
ATOM 1520 N N . ARG A 1 197 ? 4.878 -3.679 -14.791 1.00 90.81 197 ARG A N 1
ATOM 1521 C CA . ARG A 1 197 ? 3.510 -3.202 -14.990 1.00 90.81 197 ARG A CA 1
ATOM 1522 C C . ARG A 1 197 ? 2.482 -4.162 -14.401 1.00 90.81 197 ARG A C 1
ATOM 1524 O O . ARG A 1 197 ? 1.550 -3.697 -13.756 1.00 90.81 197 ARG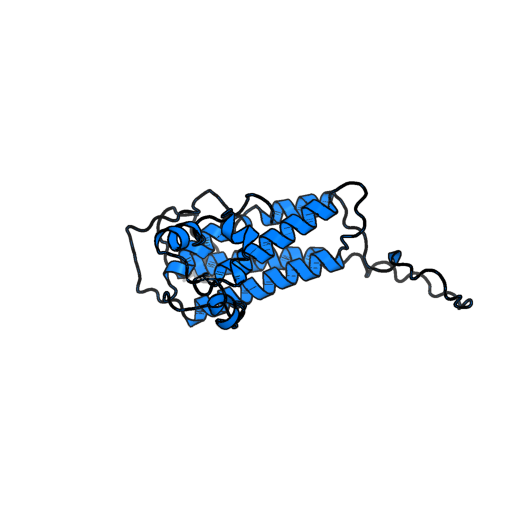 A O 1
ATOM 1531 N N . GLU A 1 198 ? 2.629 -5.468 -14.605 1.00 89.94 198 GLU A N 1
ATOM 1532 C CA . GLU A 1 198 ? 1.706 -6.455 -14.032 1.00 89.94 198 GLU A CA 1
ATOM 1533 C C . GLU A 1 198 ? 1.777 -6.475 -12.499 1.00 89.94 198 GLU A C 1
ATOM 1535 O O . GLU A 1 198 ? 0.738 -6.507 -11.844 1.00 89.94 198 GLU A O 1
ATOM 1540 N N . VAL A 1 199 ? 2.970 -6.335 -11.908 1.00 90.81 199 VAL A N 1
ATOM 1541 C CA . VAL A 1 199 ? 3.105 -6.206 -10.443 1.00 90.81 199 VAL A CA 1
ATOM 1542 C C . VAL A 1 199 ? 2.477 -4.898 -9.934 1.00 90.81 199 VAL A C 1
ATOM 1544 O O . VAL A 1 199 ? 1.794 -4.895 -8.911 1.00 90.81 199 VAL A O 1
ATOM 1547 N N . ALA A 1 200 ? 2.638 -3.787 -10.659 1.00 93.62 200 ALA A N 1
ATOM 1548 C CA . ALA A 1 200 ? 1.993 -2.520 -10.313 1.00 93.62 200 ALA A CA 1
ATOM 1549 C C . ALA A 1 200 ? 0.456 -2.590 -10.419 1.00 93.62 200 ALA A C 1
ATOM 1551 O O . ALA A 1 200 ? -0.248 -2.021 -9.583 1.00 93.62 200 ALA A O 1
ATOM 1552 N N . LYS A 1 201 ? -0.078 -3.307 -11.418 1.00 94.50 201 LYS A N 1
ATOM 1553 C CA . LYS A 1 201 ? -1.520 -3.564 -11.555 1.00 94.50 201 LYS A CA 1
ATOM 1554 C C . LYS A 1 201 ? -2.065 -4.412 -10.412 1.00 94.50 201 LYS A C 1
ATOM 1556 O O . LYS A 1 201 ? -3.134 -4.087 -9.913 1.00 94.50 201 LYS A O 1
ATOM 1561 N N . ASP A 1 202 ? -1.343 -5.448 -9.987 1.00 92.19 202 ASP A N 1
ATOM 1562 C CA . ASP A 1 202 ? -1.730 -6.273 -8.835 1.00 92.19 202 ASP A CA 1
ATOM 1563 C C . ASP A 1 202 ? -1.828 -5.428 -7.552 1.00 92.19 202 ASP A C 1
ATOM 1565 O O . ASP A 1 202 ? -2.814 -5.512 -6.818 1.00 92.19 202 ASP A O 1
ATOM 1569 N N . ALA A 1 203 ? -0.864 -4.528 -7.318 1.00 94.06 203 ALA A N 1
ATOM 1570 C CA . ALA A 1 203 ? -0.943 -3.574 -6.211 1.00 94.06 203 ALA A CA 1
ATOM 1571 C C . ALA A 1 203 ? -2.167 -2.647 -6.318 1.00 94.06 203 ALA A C 1
ATOM 1573 O O . ALA A 1 203 ? -2.845 -2.404 -5.317 1.00 94.06 203 ALA A O 1
ATOM 1574 N N . LEU A 1 204 ? -2.477 -2.163 -7.525 1.00 96.19 204 LEU A N 1
ATOM 1575 C CA . LEU A 1 204 ? -3.640 -1.310 -7.772 1.00 96.19 204 LEU A CA 1
ATOM 1576 C C . LEU A 1 204 ? -4.962 -2.059 -7.559 1.00 96.19 204 LEU A C 1
ATOM 1578 O O . LEU A 1 204 ? -5.871 -1.527 -6.930 1.00 96.19 204 LEU A O 1
ATOM 1582 N N . GLU A 1 205 ? -5.079 -3.297 -8.033 1.00 94.62 205 GLU A N 1
ATOM 1583 C CA . GLU A 1 205 ? -6.273 -4.126 -7.847 1.00 94.62 205 GLU A CA 1
ATOM 1584 C C . GLU A 1 205 ? -6.543 -4.404 -6.363 1.00 94.62 205 GLU A C 1
ATOM 1586 O O . GLU A 1 205 ? -7.682 -4.284 -5.895 1.00 94.62 205 GLU A O 1
ATOM 1591 N N . LYS A 1 206 ? -5.489 -4.707 -5.598 1.00 93.19 206 LYS A N 1
ATOM 1592 C CA . LYS A 1 206 ? -5.579 -4.882 -4.145 1.00 93.19 206 LYS A CA 1
ATOM 1593 C C . LYS A 1 206 ? -5.987 -3.593 -3.443 1.00 93.19 206 LYS A C 1
ATOM 1595 O O . LYS A 1 206 ? -6.846 -3.642 -2.564 1.00 93.19 206 LYS A O 1
ATOM 1600 N N . LEU A 1 207 ? -5.433 -2.447 -3.845 1.00 95.69 207 LEU A N 1
ATOM 1601 C CA . LEU A 1 207 ? -5.819 -1.145 -3.299 1.00 95.69 207 LEU A CA 1
ATOM 1602 C C . LEU A 1 207 ? -7.296 -0.840 -3.569 1.00 95.69 207 LEU A C 1
ATOM 1604 O O . LEU A 1 207 ? -8.027 -0.518 -2.639 1.00 95.69 207 LEU A O 1
ATOM 1608 N N . LEU A 1 208 ? -7.761 -1.020 -4.806 1.00 95.44 208 LEU A N 1
ATOM 1609 C CA . LEU A 1 208 ? -9.166 -0.817 -5.174 1.00 95.44 208 LEU A CA 1
ATOM 1610 C C . LEU A 1 208 ? -10.104 -1.745 -4.396 1.00 95.44 208 LEU A C 1
ATOM 1612 O O . LEU A 1 208 ? -11.203 -1.355 -4.006 1.00 95.44 208 LEU A O 1
ATOM 1616 N N . THR A 1 209 ? -9.682 -2.986 -4.161 1.00 92.25 209 THR A N 1
ATOM 1617 C CA . THR A 1 209 ? -10.440 -3.946 -3.348 1.00 92.25 209 THR A CA 1
ATOM 1618 C C . THR A 1 209 ? -10.513 -3.492 -1.892 1.00 92.25 209 THR A C 1
ATOM 1620 O O . THR A 1 209 ? -11.593 -3.492 -1.299 1.00 92.25 209 THR A O 1
ATOM 1623 N N . TYR A 1 210 ? -9.392 -3.032 -1.337 1.00 93.44 210 TYR A N 1
ATOM 1624 C CA . TYR A 1 210 ? -9.332 -2.471 0.008 1.00 93.44 210 TYR A CA 1
ATOM 1625 C C . TYR A 1 210 ? -10.206 -1.218 0.156 1.00 93.44 210 TYR A C 1
ATOM 1627 O O . TYR A 1 210 ? -10.951 -1.100 1.126 1.00 93.44 210 TYR A O 1
ATOM 1635 N N . GLU A 1 211 ? -10.192 -0.312 -0.819 1.00 94.31 211 GLU A N 1
ATOM 1636 C CA . GLU A 1 211 ? -11.044 0.878 -0.805 1.00 94.31 211 GLU A CA 1
ATOM 1637 C C . GLU A 1 211 ? -12.529 0.529 -0.808 1.00 94.31 211 GLU A C 1
ATOM 1639 O O . GLU A 1 211 ? -13.270 1.018 0.045 1.00 94.31 211 GLU A O 1
ATOM 1644 N N . ARG A 1 212 ? -12.965 -0.373 -1.697 1.00 93.56 212 ARG A N 1
ATOM 1645 C CA . ARG A 1 212 ? -14.360 -0.846 -1.721 1.00 93.56 212 ARG A CA 1
ATOM 1646 C C . ARG A 1 212 ? -14.770 -1.473 -0.393 1.00 93.56 212 ARG A C 1
ATOM 1648 O O . ARG A 1 212 ? -15.912 -1.314 0.036 1.00 93.56 212 ARG A O 1
ATOM 1655 N N . LEU A 1 213 ? -13.853 -2.183 0.263 1.00 91.44 213 LEU A N 1
ATOM 1656 C CA . LEU A 1 213 ? -14.097 -2.767 1.576 1.00 91.44 213 LEU A CA 1
ATOM 1657 C C . LEU A 1 213 ? -14.294 -1.688 2.646 1.00 91.44 213 LEU A C 1
ATOM 1659 O O . LEU A 1 213 ? -15.246 -1.766 3.419 1.00 91.44 213 LEU A O 1
ATOM 1663 N N . ILE A 1 214 ? -13.442 -0.660 2.663 1.00 91.81 214 ILE A N 1
ATOM 1664 C CA . ILE A 1 214 ? -13.591 0.498 3.555 1.00 91.81 214 ILE A CA 1
ATOM 1665 C C . ILE A 1 214 ? -14.898 1.244 3.267 1.00 91.81 214 ILE A C 1
ATOM 1667 O O . ILE A 1 214 ? -15.585 1.676 4.188 1.00 91.81 214 ILE A O 1
ATOM 1671 N N . GLU A 1 215 ? -15.283 1.401 2.003 1.00 91.81 215 GLU A N 1
ATOM 1672 C CA . GLU A 1 215 ? -16.550 2.042 1.650 1.00 91.81 215 GLU A CA 1
ATOM 1673 C C . GLU A 1 215 ? -17.767 1.250 2.140 1.00 91.81 215 GLU A C 1
ATOM 1675 O O . GLU A 1 215 ? -18.734 1.863 2.593 1.00 91.81 215 GLU A O 1
ATOM 1680 N N . ARG A 1 216 ? -17.707 -0.085 2.087 1.00 89.81 216 ARG A N 1
ATOM 1681 C CA . ARG A 1 216 ? -18.817 -0.973 2.452 1.00 89.81 216 ARG A CA 1
ATOM 1682 C C . ARG A 1 216 ? -18.942 -1.217 3.955 1.00 89.81 216 ARG A C 1
ATOM 1684 O O . ARG A 1 216 ? -20.060 -1.283 4.454 1.00 89.81 216 ARG A O 1
ATOM 1691 N N . GLU A 1 217 ? -17.822 -1.387 4.651 1.00 89.38 217 GLU A N 1
ATOM 1692 C CA . GLU A 1 217 ? -17.802 -1.979 5.997 1.00 89.38 217 GLU A CA 1
ATOM 1693 C C . GLU A 1 217 ? -17.287 -1.047 7.104 1.00 89.38 217 GLU A C 1
ATOM 1695 O O . GLU A 1 217 ? -17.370 -1.396 8.282 1.00 89.38 217 GLU A O 1
ATOM 1700 N N . ALA A 1 218 ? -16.696 0.103 6.766 1.00 88.00 218 ALA A N 1
ATOM 1701 C CA . ALA A 1 218 ? -16.135 0.993 7.777 1.00 88.00 218 ALA A CA 1
ATOM 1702 C C . ALA A 1 218 ? -17.227 1.827 8.470 1.00 88.00 218 ALA A C 1
ATOM 1704 O O . ALA A 1 218 ? -18.021 2.504 7.813 1.00 88.00 218 ALA A O 1
ATOM 1705 N N . GLU A 1 219 ? -17.227 1.827 9.805 1.00 86.19 219 GLU A N 1
ATOM 1706 C CA . GLU A 1 219 ? -18.237 2.499 10.631 1.00 86.19 219 GLU A CA 1
ATOM 1707 C C . GLU A 1 219 ? -17.646 3.682 11.413 1.00 86.19 219 GLU A C 1
ATOM 1709 O O . GLU A 1 219 ? -16.828 3.497 12.314 1.00 86.19 219 GLU A O 1
ATOM 1714 N N . ASP A 1 220 ? -18.130 4.900 11.148 1.00 76.31 220 ASP A N 1
ATOM 1715 C CA . ASP A 1 220 ? -17.651 6.162 11.750 1.00 76.31 220 ASP A CA 1
ATOM 1716 C C . ASP A 1 220 ? -17.832 6.280 13.281 1.00 76.31 220 ASP A C 1
ATOM 1718 O O . ASP A 1 220 ? -17.307 7.195 13.916 1.00 76.31 220 ASP A O 1
ATOM 1722 N N . GLY A 1 221 ? -18.559 5.350 13.907 1.00 66.19 221 GLY A N 1
ATOM 1723 C CA . GLY A 1 221 ? -18.893 5.390 15.334 1.00 66.19 221 GLY A CA 1
ATOM 1724 C C . GLY A 1 221 ? -17.743 5.049 16.292 1.00 66.19 221 GLY A C 1
ATOM 1725 O O . GLY A 1 221 ? -17.887 5.240 17.500 1.00 66.19 221 GLY A O 1
ATOM 1726 N N . LYS A 1 222 ? -16.604 4.546 15.794 1.00 60.50 222 LYS A N 1
ATOM 1727 C CA . LYS A 1 222 ? -15.471 4.087 16.618 1.00 60.50 222 LYS A CA 1
ATOM 1728 C C . LYS A 1 222 ? -14.361 5.133 16.694 1.00 60.50 222 LYS A C 1
ATOM 1730 O O . LYS A 1 222 ? -13.294 4.986 16.109 1.00 60.50 222 LYS A O 1
ATOM 1735 N N . SER A 1 223 ? -14.610 6.194 17.452 1.00 62.03 223 SER A N 1
ATOM 1736 C CA . SER A 1 223 ? -13.575 7.164 17.812 1.00 62.03 223 SER A CA 1
ATOM 1737 C C . SER A 1 223 ? -12.842 6.694 19.073 1.00 62.03 223 SER A C 1
ATOM 1739 O O . SER A 1 223 ? -13.345 6.840 20.186 1.00 62.03 223 SER A O 1
ATOM 1741 N N . ASP A 1 224 ? -11.656 6.104 18.909 1.00 72.12 224 ASP A N 1
ATOM 1742 C CA . ASP A 1 224 ? -10.711 5.913 20.014 1.00 72.12 224 ASP A CA 1
ATOM 1743 C C . ASP A 1 224 ? -9.736 7.094 20.043 1.00 72.12 224 ASP A C 1
ATOM 1745 O O . ASP A 1 224 ? -8.676 7.070 19.417 1.00 72.12 224 ASP A O 1
ATOM 1749 N N . ALA A 1 225 ? -10.109 8.147 20.772 1.00 70.69 225 ALA A N 1
ATOM 1750 C CA . ALA A 1 225 ? -9.302 9.361 20.903 1.00 70.69 225 ALA A CA 1
ATOM 1751 C C . ALA A 1 225 ? -7.929 9.122 21.566 1.00 70.69 225 ALA A C 1
ATOM 1753 O O . ALA A 1 225 ? -7.059 9.988 21.494 1.00 70.69 225 ALA A O 1
ATOM 1754 N N . SER A 1 226 ? -7.731 7.973 22.224 1.00 82.12 226 SER A N 1
ATOM 1755 C CA . SER A 1 226 ? -6.455 7.600 22.840 1.00 82.12 226 SER A CA 1
ATOM 1756 C C . SER A 1 226 ? -5.519 6.855 21.888 1.00 82.12 226 SER A C 1
ATOM 1758 O O . SER A 1 226 ? -4.328 6.710 22.182 1.00 82.12 226 SER A O 1
ATOM 1760 N N . TRP A 1 227 ? -6.035 6.403 20.741 1.00 86.44 227 TRP A N 1
ATOM 1761 C CA . TRP A 1 227 ? -5.249 5.679 19.758 1.00 86.44 227 TRP A CA 1
ATOM 1762 C C . TRP A 1 227 ? -4.232 6.591 19.072 1.00 86.44 227 TRP A C 1
ATOM 1764 O O . TRP A 1 227 ? -4.548 7.686 18.595 1.00 86.44 227 TRP A O 1
ATOM 1774 N N . LYS A 1 228 ? -3.002 6.083 18.987 1.00 88.19 228 LYS A N 1
ATOM 1775 C CA . LYS A 1 228 ? -1.900 6.694 18.255 1.00 88.19 228 LYS A CA 1
ATOM 1776 C C . LYS A 1 228 ? -1.499 5.802 17.099 1.00 88.19 228 LYS A C 1
ATOM 1778 O O . LYS A 1 228 ? -1.328 4.598 17.286 1.00 88.19 228 LYS A O 1
ATOM 1783 N N . ASN A 1 229 ? -1.310 6.403 15.933 1.00 87.19 229 ASN A N 1
ATOM 1784 C CA . ASN A 1 229 ? -0.915 5.685 14.739 1.00 87.19 229 ASN A CA 1
ATOM 1785 C C . ASN A 1 229 ? 0.546 5.220 14.859 1.00 87.19 229 ASN A C 1
ATOM 1787 O O . ASN A 1 229 ? 1.459 6.052 14.868 1.00 87.19 229 ASN A O 1
ATOM 1791 N N . PRO A 1 230 ? 0.808 3.904 14.929 1.00 85.62 230 PRO A N 1
ATOM 1792 C CA . PRO A 1 230 ? 2.161 3.391 15.100 1.00 85.62 230 PRO A CA 1
ATOM 1793 C C . PRO A 1 230 ? 3.035 3.587 13.852 1.00 85.62 230 PRO A C 1
ATOM 1795 O O . PRO A 1 230 ? 4.260 3.500 13.971 1.00 85.62 230 PRO A O 1
ATOM 1798 N N . ALA A 1 231 ? 2.441 3.885 12.691 1.00 84.81 231 ALA A N 1
ATOM 1799 C CA . ALA A 1 231 ? 3.133 4.177 11.436 1.00 84.81 231 ALA A CA 1
ATOM 1800 C C . ALA A 1 231 ? 3.346 5.682 11.176 1.00 84.81 231 ALA A C 1
ATOM 1802 O O . ALA A 1 231 ? 3.942 6.036 10.158 1.00 84.81 231 ALA A O 1
ATOM 1803 N N . PHE A 1 232 ? 2.908 6.567 12.083 1.00 84.31 232 PHE A N 1
ATOM 1804 C CA . PHE A 1 232 ? 3.025 8.016 11.897 1.00 84.31 232 PHE A CA 1
ATOM 1805 C C . PHE A 1 232 ? 4.471 8.448 11.620 1.00 84.31 232 PHE A C 1
ATOM 1807 O O . PHE A 1 232 ? 5.378 8.162 12.407 1.00 84.31 232 PHE A O 1
ATOM 1814 N N . GLY A 1 233 ? 4.680 9.125 10.487 1.00 78.50 233 GLY A N 1
ATOM 1815 C CA . GLY A 1 233 ? 5.993 9.620 10.057 1.00 78.50 233 GLY A CA 1
ATOM 1816 C C . GLY A 1 233 ? 7.026 8.535 9.722 1.00 78.50 233 GLY A C 1
ATOM 1817 O O . GLY A 1 233 ? 8.192 8.861 9.503 1.00 78.50 233 GLY A O 1
ATOM 1818 N N . LYS A 1 234 ? 6.629 7.254 9.694 1.00 78.50 234 LYS A N 1
ATOM 1819 C CA . LYS A 1 234 ? 7.520 6.119 9.402 1.00 78.50 234 LYS A CA 1
ATOM 1820 C C . LYS A 1 234 ? 7.412 5.606 7.973 1.00 78.50 234 LYS A C 1
ATOM 1822 O O . LYS A 1 234 ? 8.299 4.858 7.573 1.00 78.50 234 LYS A O 1
ATOM 1827 N N . GLY A 1 235 ? 6.366 5.991 7.233 1.00 80.06 235 GLY A N 1
ATOM 1828 C CA . GLY A 1 235 ? 6.023 5.437 5.918 1.00 80.06 235 GLY A CA 1
ATOM 1829 C C . GLY A 1 235 ? 5.960 3.906 5.927 1.00 80.06 235 GLY A C 1
ATOM 1830 O O . GLY A 1 235 ? 5.787 3.284 6.977 1.00 80.06 235 GLY A O 1
ATOM 1831 N N . TRP A 1 236 ? 6.108 3.287 4.758 1.00 83.56 236 TRP A N 1
ATOM 1832 C CA . TRP A 1 236 ? 6.265 1.827 4.626 1.00 83.56 236 TRP A CA 1
ATOM 1833 C C . TRP A 1 236 ? 7.644 1.401 4.117 1.00 83.56 236 TRP A C 1
ATOM 1835 O O . TRP A 1 236 ? 7.888 0.224 3.842 1.00 83.56 236 TRP A O 1
ATOM 1845 N N . HIS A 1 237 ? 8.555 2.365 4.002 1.00 70.38 237 HIS A N 1
ATOM 1846 C CA . HIS A 1 237 ? 9.932 2.142 3.606 1.00 70.38 237 HIS A CA 1
ATOM 1847 C C . HIS A 1 237 ? 10.693 1.378 4.694 1.00 70.38 237 HIS A C 1
ATOM 1849 O O . HIS A 1 237 ? 10.944 1.899 5.778 1.00 70.38 237 HIS A O 1
ATOM 1855 N N . GLY A 1 238 ? 11.109 0.160 4.363 1.00 55.06 238 GLY A N 1
ATOM 1856 C CA . GLY A 1 238 ? 11.895 -0.691 5.245 1.00 55.06 238 GLY A CA 1
ATOM 1857 C C . GLY A 1 238 ? 11.921 -2.130 4.738 1.00 55.06 238 GLY A C 1
ATOM 1858 O O . GLY A 1 238 ? 11.002 -2.546 4.041 1.00 55.06 238 GLY A O 1
ATOM 1859 N N . THR A 1 239 ? 13.059 -2.793 4.979 1.00 47.25 239 THR A N 1
ATOM 1860 C CA . THR A 1 239 ? 13.560 -4.084 4.449 1.00 47.25 239 THR A CA 1
ATOM 1861 C C . THR A 1 239 ? 12.706 -4.798 3.399 1.00 47.25 239 THR A C 1
ATOM 1863 O O . THR A 1 239 ? 11.556 -5.158 3.646 1.00 47.25 239 THR A O 1
ATOM 1866 N N . GLY A 1 240 ? 13.333 -5.053 2.245 1.00 46.81 240 GLY A N 1
ATOM 1867 C CA . GLY A 1 240 ? 12.791 -5.923 1.206 1.00 46.81 240 GLY A CA 1
ATOM 1868 C C . GLY A 1 240 ? 12.281 -7.255 1.736 1.00 46.81 240 GLY A C 1
ATOM 1869 O O . GLY A 1 240 ? 12.660 -7.669 2.834 1.00 46.81 240 GLY A O 1
ATOM 1870 N N . ILE A 1 241 ? 11.416 -7.886 0.941 1.00 42.31 241 ILE A N 1
ATOM 1871 C CA . ILE A 1 241 ? 10.930 -9.246 1.198 1.00 42.31 241 ILE A CA 1
ATOM 1872 C C . ILE A 1 241 ? 12.110 -10.216 1.318 1.00 42.31 241 ILE A C 1
ATOM 1874 O O . ILE A 1 241 ? 13.043 -10.114 0.488 1.00 42.31 241 ILE A O 1
#

Secondary structure (DSSP, 8-state):
--GGGTTTSSS-SS---PPP-SBPPPHHHHHHHHHHHHHHHHHHHHHTS-SGGG------------S----GGGS-PPPPHHHHHHHHHHHTSHHHHTHHHHHHHHHTTS-TTPPPTTS---HHHHHTS----HHHHHHT---TT-TT-HHHHHHTGGG-TT--THHHHHHHHHHHHHHHHHHTSTT-----HHHHHHHHHHHHHHHHHHHHHHHHH--TT---TT-B-TTTTT-S-----

pLDDT: mean 71.82, std 20.47, range [28.7, 96.75]

=== Feature glossary ===
A reading guide for the features in this record.

Start from the sequence.

  · Sequence gives the chain of amino acids in standard one-letter code (A=alanine, C=cysteine, …, Y=tyrosine), read N→C. It is the only feature that is directly encoded by the gene; all structural features are derived from the folded form of this sequence.

Fold it, and you get atomic coordinates and the backbone conformation that goes with them.

  · The mmCIF table is the protein's shape written out atom by atom. For each backbone N, Cα, C, and carbonyl O, it records an (x, y, z) coordinate triple in Å plus the residue type, chain letter, and residue number.

  · Backbone dihedral angles. Every residue except chain termini has a φ (preceding-C → N → Cα → C) and a ψ (N → Cα → C → next-N). They are reported in degrees following the IUPAC sign convention. Secondary structure is essentially a statement about which (φ, ψ) basin each residue occupies.

  · DSSP 8-state secondary structure assigns each residue one of H (α-helix), G (3₁₀-helix), I (π-helix), E (extended β-strand), B (isolated β-bridge), T (hydrogen-bonded turn), S (bend), or '-' (coil). The assignment is computed from backbone hydrogen-bond geometry via the Kabsch–Sander algorithm.

  · P-SEA three-state annotation labels each residue as helix, strand, or coil based purely on the geometry of the Cα trace. It serves as a fallback when the full backbone (and thus DSSP) is unavailable.

Summarize the fold with a handful of shape descriptors and a per-residue structural alphabet.

  · Radius of gyration (Rg) is the root-mean-square distance of Cα atoms from their centroid — a single number for overall size and compactness. A globular domain of N residues has Rg ≈ 2.2·N^0.38 Å; an extended or disordered chain has a much larger Rg. The Cα contact count is the number of residue pairs whose Cα atoms are within 8 Å and are more than four positions apart in sequence — a standard proxy for tertiary packing density. The bounding box is the smallest axis-aligned box enclosing all Cα atoms.

  · Foldseek's 3Di representation compresses backbone geometry into a per-residue letter drawn from a learned twenty-state alphabet. It captures the tertiary interaction pattern around each residue — which residues are packed against it in space, regardless of where they are in sequence.

  · Accessible surface area quantifies burial. A residue with SASA near zero is packed into the hydrophobic core; one with SASA >100 Å² sits on the surface. Computed here via the Shrake–Rupley numerical algorithm with a 1.4 Å probe.

Ask how reliable the model is.

  · For AlphaFold models, the B-factor field carries pLDDT — the model's own estimate of local accuracy on a 0–100 scale. Regions with pLDDT<50 should be treated as essentially unmodeled; they often correspond to intrinsically disordered segments.

  · For experimental (PDB) structures, the B-factor (temperature factor) quantifies the positional spread of each atom in the crystal — a combination of thermal vibration and static disorder — in units of Å². High B-factors mark flexible loops or poorly resolved regions; low B-factors mark the rigid, well-ordered core.

  · PAE(i, j) answers: if I align the predicted and true structures on residue i, how far off (in Å) do I expect residue j to be? A block-diagonal PAE matrix with low values on the blocks and high values off-diagonal is the signature of a multi-domain protein with confidently predicted domains but uncertain inter-domain orientation.

Place it in context: what it resembles, what it is annotated as, and how it looks.

  · Structural nearest neighbors (via Foldseek easy-search vs the PDB). Reported per hit: target PDB id, E-value, and alignment TM-score. A TM-score above ~0.5 is the conventional threshold for 'same fold'.

  · Functional annotations link the protein to curated databases. InterPro entries identify conserved domains and families by matching the sequence against member-database signatures (Pfam, PROSITE, CDD, …). Gene Ontology (GO) terms describe molecular function, biological process, and cellular component in a controlled vocabulary. CATH places the structure in a hierarchical fold classification (Class/Architecture/Topology/Homologous-superfamily). The organism is the source species.

  · Plot images: a contact map (which residues are close in 3D, as an N×N binary image), a Ramachandran scatter (backbone torsion angles, revealing secondary-structure composition at a glance), and — for AlphaFold structures — a PAE heatmap (pairwise prediction confidence).

  · Structure images are PyMOL renders from six orthogonal camera directions. Cartoon representation draws helices as coils and strands as arrows; sticks shows the backbone as bonds; surface shows the solvent-excluded envelope. Rainbow coloring maps sequence position to hue (blue→red, N→C); chain coloring assigns a distinct color per polypeptide.